Protein AF-A0A8S8YNH4-F1 (afdb_monomer_lite)

Radius of gyration: 19.39 Å; chains: 1; bounding box: 48×39×58 Å

Secondary structure (DSSP, 8-state):
---GGGTTT-----HHHHHHHHHHHHHHHHHHHHHHHHHHS-TT----HHHHHHHHHH-HHHHHHHHHHHHHHHHHHHHHHHHHHHH----HHHHHHHHTTHHHHHHHHT--HHHHHHHHHIIIIIHHHHHHHHHHHHHHTT-HHHHHHHHHHHHHHHHHHHHHHHHS-B--HHHHSTT---TTTTS-HHHHHHHHHH--S-B-SS-HHHHHHHHHHHHHHHH-TT-TTHHHHHHHHHHHHTGGG-

Sequence (246 aa):
MRRIDDVVKSQEPVMVAETGIYITWVTGAILISIAMMPLFKPQFARISLDGFIDMFRRYWAHMIVVFSVYLWKDLLDGLDRILMANTQLDMTFLVYAIEGDASLWVQEGLRNDFLDVIMTHFYVMGFMTATFSSFIYPIYFDDRHMADRVSLSMFWVYILAIPFYLFLNVKVTGNYIQGMETIAYDLTPEIHNWFNRIDPFTNGMPSLHIGLPFAIWLTMHRWDEDGRWNRFRFFLIIFIALPLWR

pLDDT: mean 85.7, std 14.8, range [31.47, 97.31]

Foldseek 3Di:
DDDPVVVVPPDDPPVPVQVVVVCCLLVVLLVVLVVCCVVFFFPPDDDDPVLVVQLCVPCVVLCCLQVCVVVVLVVLLVLQVVLCVPPVAEQQVVVCVPCPCVVVVLCVVPPDLVCLVVVLSCLRNVLSNLLSNLQCRCSSRVVVVLNVQLSVLLNVLSVVLSCCSRHVFHAACVVPPPPDDPSSLVVDPSSVVNCVPNPSRRSNPPDCSQSSLVSSLVSCVVPVPVCSRVSSSVVSVVSNVVVVSD

Structure (mmCIF, N/CA/C/O backbone):
data_AF-A0A8S8YNH4-F1
#
_entry.id   AF-A0A8S8YNH4-F1
#
loop_
_atom_site.group_PDB
_atom_site.id
_atom_site.type_symbol
_atom_site.label_atom_id
_atom_site.label_alt_id
_atom_site.label_comp_id
_atom_site.label_asym_id
_atom_site.label_entity_id
_atom_site.label_seq_id
_atom_site.pdbx_PDB_ins_code
_atom_site.Cartn_x
_atom_site.Cartn_y
_atom_site.Cartn_z
_atom_site.occupancy
_atom_site.B_iso_or_equiv
_atom_site.auth_seq_id
_atom_site.auth_comp_id
_atom_site.auth_asym_id
_atom_site.auth_atom_id
_atom_site.pdbx_PDB_model_num
ATOM 1 N N . MET A 1 1 ? -10.570 -7.562 31.712 1.00 38.03 1 MET A N 1
ATOM 2 C CA . MET A 1 1 ? -10.671 -6.292 30.966 1.00 38.03 1 MET A CA 1
ATOM 3 C C . MET A 1 1 ? -9.638 -5.335 31.555 1.00 38.03 1 MET A C 1
ATOM 5 O O . MET A 1 1 ? -9.892 -4.775 32.614 1.00 38.03 1 MET A O 1
ATOM 9 N N . ARG A 1 2 ? -8.420 -5.280 30.994 1.00 31.88 2 ARG A N 1
ATOM 10 C CA . ARG A 1 2 ? -7.386 -4.325 31.449 1.00 31.88 2 ARG A CA 1
ATOM 11 C C . ARG A 1 2 ? -7.669 -2.965 30.817 1.00 31.88 2 ARG A C 1
ATOM 13 O O . ARG A 1 2 ? -8.074 -2.919 29.658 1.00 31.88 2 ARG A O 1
ATOM 20 N N . ARG A 1 3 ? -7.533 -1.890 31.595 1.00 31.47 3 ARG A N 1
ATOM 21 C CA . ARG A 1 3 ? -7.749 -0.516 31.119 1.00 31.47 3 ARG A CA 1
ATOM 22 C C . ARG A 1 3 ? -6.599 -0.116 30.202 1.00 31.47 3 ARG A C 1
ATOM 24 O O . ARG A 1 3 ? -5.466 -0.533 30.415 1.00 31.47 3 ARG A O 1
ATOM 31 N N . ILE A 1 4 ? -6.898 0.751 29.240 1.00 41.44 4 ILE A N 1
ATOM 32 C CA . ILE A 1 4 ? -5.925 1.413 28.352 1.00 41.44 4 ILE A CA 1
ATOM 33 C C . ILE A 1 4 ? -4.786 2.075 29.163 1.00 41.44 4 ILE A C 1
ATOM 35 O O . ILE A 1 4 ? -3.640 2.099 28.724 1.00 41.44 4 ILE A O 1
ATOM 39 N N . ASP A 1 5 ? -5.069 2.492 30.400 1.00 36.31 5 ASP A N 1
ATOM 40 C CA . ASP A 1 5 ? -4.100 3.078 31.336 1.00 36.31 5 ASP A CA 1
ATOM 41 C C . ASP A 1 5 ? -2.984 2.109 31.786 1.00 36.31 5 ASP A C 1
ATOM 43 O O . ASP A 1 5 ? -1.897 2.553 32.165 1.00 36.31 5 ASP A O 1
ATOM 47 N N . ASP A 1 6 ? -3.213 0.791 31.726 1.00 37.06 6 ASP A N 1
ATOM 48 C CA . ASP A 1 6 ? -2.228 -0.225 32.128 1.00 37.06 6 ASP A CA 1
ATOM 49 C C . ASP A 1 6 ? -1.158 -0.459 31.043 1.00 37.06 6 ASP A C 1
ATOM 51 O O . ASP A 1 6 ? -0.064 -0.941 31.340 1.00 37.06 6 ASP A O 1
ATOM 55 N N . VAL A 1 7 ? -1.436 -0.073 29.791 1.00 45.19 7 VAL A N 1
ATOM 56 C CA . VAL A 1 7 ? -0.501 -0.188 28.655 1.00 45.19 7 VAL A CA 1
ATOM 57 C C . VAL A 1 7 ? 0.593 0.885 28.731 1.00 45.19 7 VAL A C 1
ATOM 59 O O . VAL A 1 7 ? 1.737 0.648 28.350 1.00 45.19 7 VAL A O 1
ATOM 62 N N . VAL A 1 8 ? 0.283 2.047 29.314 1.00 39.94 8 VAL A N 1
ATOM 63 C CA . VAL A 1 8 ? 1.185 3.212 29.366 1.00 39.94 8 VAL A CA 1
ATOM 64 C C . VAL A 1 8 ? 2.325 3.037 30.385 1.00 39.94 8 VAL A C 1
ATOM 66 O O . VAL A 1 8 ? 3.360 3.689 30.277 1.00 39.94 8 VAL A O 1
ATOM 69 N N . LYS A 1 9 ? 2.188 2.139 31.371 1.00 34.38 9 LYS A N 1
ATOM 70 C CA . LYS A 1 9 ? 3.117 2.037 32.516 1.00 34.38 9 LYS A CA 1
ATOM 71 C C . LYS A 1 9 ? 4.228 0.985 32.417 1.00 34.38 9 LYS A C 1
ATOM 73 O O . LYS A 1 9 ? 4.991 0.861 33.369 1.00 34.38 9 LYS A O 1
ATOM 78 N N . SER A 1 10 ? 4.362 0.258 31.306 1.00 35.78 10 SER A N 1
ATOM 79 C CA . SER A 1 10 ? 5.370 -0.817 31.170 1.00 35.78 10 SER A CA 1
ATOM 80 C C . SER A 1 10 ? 6.474 -0.560 30.135 1.00 35.78 10 SER A C 1
ATOM 82 O O . SER A 1 10 ? 7.186 -1.486 29.758 1.00 35.78 10 SER A O 1
ATOM 84 N N . GLN A 1 11 ? 6.675 0.689 29.701 1.00 41.41 11 GLN A N 1
ATOM 85 C CA . GLN A 1 11 ? 7.792 1.037 28.814 1.00 41.41 11 GLN A CA 1
ATOM 86 C C . GLN A 1 11 ? 9.133 1.066 29.574 1.00 41.41 11 GLN A C 1
ATOM 88 O O . GLN A 1 11 ? 9.657 2.125 29.914 1.00 41.41 11 GLN A O 1
ATOM 93 N N . GLU A 1 12 ? 9.697 -0.114 29.839 1.00 37.97 12 GLU A N 1
ATOM 94 C CA . GLU A 1 12 ? 11.146 -0.279 29.999 1.00 37.97 12 GLU A CA 1
ATOM 95 C C . GLU A 1 12 ? 11.854 -0.106 28.636 1.00 37.97 12 GLU A C 1
ATOM 97 O O . GLU A 1 12 ? 11.241 -0.318 27.585 1.00 37.97 12 GLU A O 1
ATOM 102 N N . PRO A 1 13 ? 13.134 0.312 28.602 1.00 42.59 13 PRO A N 1
ATOM 103 C CA . PRO A 1 13 ? 13.773 0.779 27.379 1.00 42.59 13 PRO A CA 1
ATOM 104 C C . PRO A 1 13 ? 14.231 -0.399 26.510 1.00 42.59 13 PRO A C 1
ATOM 106 O O . PRO A 1 13 ? 15.386 -0.813 26.561 1.00 42.59 13 PRO A O 1
ATOM 109 N N . VAL A 1 14 ? 13.351 -0.915 25.653 1.00 44.31 14 VAL A N 1
ATOM 110 C CA . VAL A 1 14 ? 13.677 -1.968 24.668 1.00 44.31 14 VAL A CA 1
ATOM 111 C C . VAL A 1 14 ? 13.984 -1.354 23.285 1.00 44.31 14 VAL A C 1
ATOM 113 O O . VAL A 1 14 ? 13.785 -1.949 22.237 1.00 44.31 14 VAL A O 1
ATOM 116 N N . MET A 1 15 ? 14.587 -0.164 23.247 1.00 42.91 15 MET A N 1
ATOM 117 C CA . MET A 1 15 ? 14.826 0.614 22.014 1.00 42.91 15 MET A CA 1
ATOM 118 C C . MET A 1 15 ? 15.670 -0.087 20.919 1.00 42.91 15 MET A C 1
ATOM 120 O O . MET A 1 15 ? 15.717 0.389 19.785 1.00 42.91 15 MET A O 1
ATOM 124 N N . VAL A 1 16 ? 16.360 -1.197 21.218 1.00 39.03 16 VAL A N 1
ATOM 125 C CA . VAL A 1 16 ? 17.312 -1.842 20.288 1.00 39.03 16 VAL A CA 1
ATOM 126 C C . VAL A 1 16 ? 16.705 -3.019 19.512 1.00 39.03 16 VAL A C 1
ATOM 128 O O . VAL A 1 16 ? 16.999 -3.170 18.329 1.00 39.03 16 VAL A O 1
ATOM 131 N N . ALA A 1 17 ? 15.829 -3.827 20.120 1.00 44.38 17 ALA A N 1
ATOM 132 C CA . ALA A 1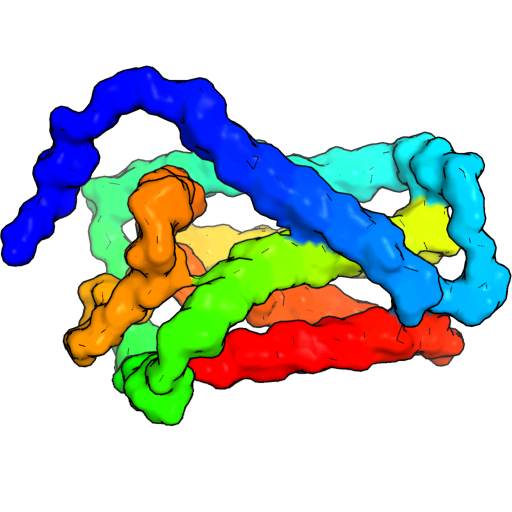 17 ? 15.162 -4.935 19.417 1.00 44.38 17 ALA A CA 1
ATOM 133 C C . ALA A 1 17 ? 13.974 -4.453 18.554 1.00 44.38 17 ALA A C 1
ATOM 135 O O . ALA A 1 17 ? 13.620 -5.067 17.550 1.00 44.38 17 ALA A O 1
ATOM 136 N N . GLU A 1 18 ? 13.387 -3.314 18.922 1.00 50.69 18 GLU A N 1
ATOM 137 C CA . GLU A 1 18 ? 12.083 -2.834 18.447 1.00 50.69 18 GLU A CA 1
ATOM 138 C C . GLU A 1 18 ? 12.142 -2.079 17.115 1.00 50.69 18 GLU A C 1
ATOM 140 O O . GLU A 1 18 ? 11.259 -2.228 16.272 1.00 50.69 18 GLU A O 1
ATOM 145 N N . THR A 1 19 ? 13.220 -1.329 16.873 1.00 59.47 19 THR A N 1
ATOM 146 C CA . THR A 1 19 ? 13.529 -0.745 15.555 1.00 59.47 19 THR A CA 1
ATOM 147 C C . THR A 1 19 ? 13.886 -1.836 14.537 1.00 59.47 19 THR A C 1
ATOM 149 O O . THR A 1 19 ? 13.737 -1.644 13.330 1.00 59.47 19 THR A O 1
ATOM 152 N N . GLY A 1 20 ? 14.321 -3.004 15.028 1.00 69.44 20 GLY A N 1
ATOM 153 C CA . GLY A 1 20 ? 14.717 -4.151 14.220 1.00 69.44 20 GLY A CA 1
ATOM 154 C C . GLY A 1 20 ? 13.583 -4.657 13.339 1.00 69.44 20 GLY A C 1
ATOM 155 O O . GLY A 1 20 ? 13.776 -4.774 12.138 1.00 69.44 20 GLY A O 1
ATOM 156 N N . ILE A 1 21 ? 12.386 -4.865 13.897 1.00 76.75 21 ILE A N 1
ATOM 157 C CA . ILE A 1 21 ? 11.242 -5.430 13.161 1.00 76.75 21 ILE A CA 1
ATOM 158 C C . ILE A 1 21 ? 10.827 -4.510 12.019 1.00 76.75 21 ILE A C 1
ATOM 160 O O . ILE A 1 21 ? 10.778 -4.948 10.876 1.00 76.75 21 ILE A O 1
ATOM 164 N N . TYR A 1 22 ? 10.599 -3.222 12.279 1.00 74.69 22 TYR A N 1
ATOM 165 C CA . TYR A 1 22 ? 10.220 -2.291 11.215 1.00 74.69 22 TYR A CA 1
ATOM 166 C C . TYR A 1 22 ? 11.239 -2.296 10.063 1.00 74.69 22 TYR A C 1
ATOM 168 O O . TYR A 1 22 ? 10.867 -2.441 8.896 1.00 74.69 22 TYR A O 1
ATOM 176 N N . ILE A 1 23 ? 12.534 -2.238 10.393 1.00 80.44 23 ILE A N 1
ATOM 177 C CA . ILE A 1 23 ? 13.614 -2.316 9.404 1.00 80.44 23 ILE A CA 1
ATOM 178 C C . ILE A 1 23 ? 13.595 -3.668 8.683 1.00 80.44 23 ILE A C 1
ATOM 180 O O . ILE A 1 23 ? 13.748 -3.695 7.464 1.00 80.44 23 ILE A O 1
ATOM 184 N N . THR A 1 24 ? 13.383 -4.782 9.385 1.00 85.88 24 THR A N 1
ATOM 185 C CA . THR A 1 24 ? 13.310 -6.126 8.796 1.00 85.88 24 THR A CA 1
ATOM 186 C C . THR A 1 24 ? 12.166 -6.245 7.798 1.00 85.88 24 THR A C 1
ATOM 188 O O . THR A 1 24 ? 12.386 -6.755 6.704 1.00 85.88 24 THR A O 1
ATOM 191 N N . TRP A 1 25 ? 10.969 -5.755 8.122 1.00 86.25 25 TRP A N 1
ATOM 192 C CA . TRP A 1 25 ? 9.810 -5.847 7.232 1.00 86.25 25 TRP A CA 1
ATOM 193 C C . TRP A 1 25 ? 9.963 -4.944 6.009 1.00 86.25 25 TRP A C 1
ATOM 195 O O . TRP A 1 25 ? 9.747 -5.404 4.889 1.00 86.25 25 TRP A O 1
ATOM 205 N N . VAL A 1 26 ? 10.416 -3.700 6.193 1.00 86.06 26 VAL A N 1
ATOM 206 C CA . VAL A 1 26 ? 10.668 -2.775 5.076 1.00 86.06 26 VAL A CA 1
ATOM 207 C C . VAL A 1 26 ? 11.788 -3.299 4.177 1.00 86.06 26 VAL A C 1
ATOM 209 O O . VAL A 1 26 ? 11.621 -3.380 2.961 1.00 86.06 26 VAL A O 1
ATOM 212 N N . THR A 1 27 ? 12.915 -3.713 4.761 1.00 89.31 27 THR A N 1
ATOM 213 C CA . THR A 1 27 ? 14.048 -4.273 4.007 1.00 89.31 27 THR A CA 1
ATOM 214 C C . THR A 1 27 ? 13.636 -5.559 3.299 1.00 89.31 27 THR A C 1
ATOM 216 O O . THR A 1 27 ? 13.919 -5.724 2.116 1.00 89.31 27 THR A O 1
ATOM 219 N N . GLY A 1 28 ? 12.917 -6.447 3.989 1.00 92.00 28 GLY A N 1
ATOM 220 C CA . GLY A 1 28 ? 12.375 -7.680 3.426 1.00 92.00 28 GLY A CA 1
ATOM 221 C C . GLY A 1 28 ? 11.459 -7.408 2.238 1.00 92.00 28 GLY A C 1
ATOM 222 O O . GLY A 1 28 ? 11.657 -7.990 1.177 1.00 92.00 28 GLY A O 1
ATOM 223 N N . ALA A 1 29 ? 10.529 -6.460 2.360 1.00 92.38 29 ALA A N 1
ATOM 224 C CA . ALA A 1 29 ? 9.632 -6.078 1.275 1.00 92.38 29 ALA A CA 1
ATOM 225 C C . ALA A 1 29 ? 10.379 -5.502 0.061 1.00 92.38 29 ALA A C 1
ATOM 227 O O . ALA A 1 29 ? 10.048 -5.835 -1.079 1.00 92.38 29 ALA A O 1
ATOM 228 N N . ILE A 1 30 ? 11.415 -4.683 0.273 1.00 91.81 30 ILE A N 1
ATOM 229 C CA . ILE A 1 30 ? 12.265 -4.168 -0.814 1.00 91.81 30 ILE A CA 1
ATOM 230 C C . ILE A 1 30 ? 13.029 -5.314 -1.489 1.00 91.81 30 ILE A C 1
ATOM 232 O O . ILE A 1 30 ? 13.038 -5.407 -2.718 1.00 91.81 30 ILE A O 1
ATOM 236 N N . LEU A 1 31 ? 13.635 -6.213 -0.709 1.00 94.56 31 LEU A N 1
ATOM 237 C CA . LEU A 1 31 ? 14.369 -7.366 -1.235 1.00 94.56 31 LEU A CA 1
ATOM 238 C C . LEU A 1 31 ? 13.456 -8.306 -2.025 1.00 94.56 31 LEU A C 1
ATOM 240 O O . LEU A 1 31 ? 13.831 -8.726 -3.118 1.00 94.56 31 LEU A O 1
ATOM 244 N N . ILE A 1 32 ? 12.250 -8.589 -1.527 1.00 95.81 32 ILE A N 1
ATOM 245 C CA . ILE A 1 32 ? 11.242 -9.384 -2.240 1.00 95.81 32 ILE A CA 1
ATOM 246 C C . ILE A 1 32 ? 10.823 -8.667 -3.527 1.00 95.81 32 ILE A C 1
ATOM 248 O O . ILE A 1 32 ? 10.794 -9.293 -4.584 1.00 95.81 32 ILE A O 1
ATOM 252 N N . SER A 1 33 ? 10.582 -7.354 -3.476 1.00 95.38 33 SER A N 1
ATOM 253 C CA . SER A 1 33 ? 10.229 -6.558 -4.662 1.00 95.38 33 SER A CA 1
ATOM 254 C C . SER A 1 33 ? 11.294 -6.677 -5.757 1.00 95.38 33 SER A C 1
ATOM 256 O O . SER A 1 33 ? 10.968 -6.913 -6.923 1.00 95.38 33 SER A O 1
ATOM 258 N N . ILE A 1 34 ? 12.577 -6.584 -5.388 1.00 94.81 34 ILE A N 1
ATOM 259 C CA . ILE A 1 34 ? 13.708 -6.765 -6.310 1.00 94.81 34 ILE A CA 1
ATOM 260 C C . ILE A 1 34 ? 13.793 -8.220 -6.796 1.00 94.81 34 ILE A C 1
ATOM 262 O O . ILE A 1 34 ? 13.951 -8.454 -7.994 1.00 94.81 34 ILE A O 1
ATOM 266 N N . ALA A 1 35 ? 13.641 -9.203 -5.907 1.00 95.75 35 ALA A N 1
ATOM 267 C CA . ALA A 1 35 ? 13.697 -10.625 -6.249 1.00 95.75 35 ALA A CA 1
ATOM 268 C C . ALA A 1 35 ? 12.575 -11.054 -7.212 1.00 95.75 35 ALA A C 1
ATOM 270 O O . ALA A 1 35 ? 12.790 -11.920 -8.058 1.00 95.75 35 ALA A O 1
ATOM 271 N N . MET A 1 36 ? 11.396 -10.430 -7.130 1.00 95.62 36 MET A N 1
ATOM 272 C CA . MET A 1 36 ? 10.260 -10.678 -8.026 1.00 95.62 36 MET A CA 1
ATOM 273 C C . MET A 1 36 ? 10.390 -9.976 -9.387 1.00 95.62 36 MET A C 1
ATOM 275 O O . MET A 1 36 ? 9.662 -10.305 -10.325 1.00 95.62 36 MET A O 1
ATOM 279 N N . MET A 1 37 ? 11.342 -9.055 -9.550 1.00 95.19 37 MET A N 1
ATOM 280 C CA . MET A 1 37 ? 11.525 -8.280 -10.781 1.00 95.19 37 MET A CA 1
ATOM 281 C C . MET A 1 37 ? 11.647 -9.139 -12.062 1.00 95.19 37 MET A C 1
ATOM 283 O O . MET A 1 37 ? 11.013 -8.787 -13.061 1.00 95.19 37 MET A O 1
ATOM 287 N N . PRO A 1 38 ? 12.360 -10.289 -12.092 1.00 94.31 38 PRO A N 1
ATOM 288 C CA . PRO A 1 38 ? 12.413 -11.153 -13.278 1.00 94.31 38 PRO A CA 1
ATOM 289 C C . PRO A 1 38 ? 11.042 -11.684 -13.729 1.00 94.31 38 PRO A C 1
ATOM 291 O O . PRO A 1 38 ? 10.836 -11.932 -14.922 1.00 94.31 38 PRO A O 1
ATOM 294 N N . LEU A 1 39 ? 10.095 -11.830 -12.796 1.00 94.88 39 LEU A N 1
ATOM 295 C CA . LEU A 1 39 ? 8.737 -12.308 -13.065 1.00 94.88 39 LEU A CA 1
ATOM 296 C C . LEU A 1 39 ? 7.866 -11.232 -13.717 1.00 94.88 39 LEU A C 1
ATOM 298 O O . LEU A 1 39 ? 6.966 -11.564 -14.487 1.00 94.88 39 LEU A O 1
ATOM 302 N N . PHE A 1 40 ? 8.143 -9.956 -13.444 1.00 95.75 40 PHE A N 1
ATOM 303 C CA . PHE A 1 40 ? 7.269 -8.839 -13.815 1.00 95.75 40 PHE A CA 1
ATOM 304 C C . PHE A 1 40 ? 7.870 -7.846 -14.802 1.00 95.75 40 PHE A C 1
ATOM 306 O O . PHE A 1 40 ? 7.137 -7.018 -15.337 1.00 95.75 40 PHE A O 1
ATOM 313 N N . LYS A 1 41 ? 9.169 -7.947 -15.099 1.00 92.50 41 LYS A N 1
ATOM 314 C CA . LYS A 1 41 ? 9.839 -7.079 -16.073 1.00 92.50 41 LYS A CA 1
ATOM 315 C C . LYS A 1 41 ? 9.134 -7.072 -17.441 1.00 92.50 41 LYS A C 1
ATOM 317 O O . LYS A 1 41 ? 8.611 -8.113 -17.860 1.00 92.50 41 LYS A O 1
ATOM 322 N N . PRO A 1 42 ? 9.218 -5.980 -18.215 1.00 91.31 42 PRO A N 1
ATOM 323 C CA . PRO A 1 42 ? 8.867 -6.010 -19.632 1.00 91.31 42 PRO A CA 1
ATOM 324 C C . PRO A 1 42 ? 9.632 -7.117 -20.382 1.00 91.31 42 PRO A C 1
ATOM 326 O O . PRO A 1 42 ? 10.782 -7.438 -20.056 1.00 91.31 42 PRO A O 1
ATOM 329 N N . GLN A 1 43 ? 9.007 -7.732 -21.392 1.00 86.69 43 GLN A N 1
ATOM 330 C CA . GLN A 1 43 ? 9.585 -8.894 -22.092 1.00 86.69 43 GLN A CA 1
ATOM 331 C C . GLN A 1 43 ? 10.953 -8.580 -22.721 1.00 86.69 43 GLN A C 1
ATOM 333 O O . GLN A 1 43 ? 11.874 -9.392 -22.635 1.00 86.69 43 GLN A O 1
ATOM 338 N N . PHE A 1 44 ? 11.102 -7.371 -23.260 1.00 85.12 44 PHE A N 1
ATOM 339 C CA . PHE A 1 44 ? 12.311 -6.882 -23.924 1.00 85.12 44 PHE A CA 1
ATOM 340 C C . PHE A 1 44 ? 13.392 -6.357 -22.963 1.00 85.12 44 PHE A C 1
ATOM 342 O O . PHE A 1 44 ? 14.542 -6.195 -23.367 1.00 85.12 44 PHE A O 1
ATOM 349 N N . ALA A 1 45 ? 13.057 -6.095 -21.696 1.00 89.44 45 ALA A N 1
ATOM 350 C CA . ALA A 1 45 ? 13.978 -5.466 -20.757 1.00 89.44 45 ALA A CA 1
ATOM 351 C C . ALA A 1 45 ? 14.963 -6.471 -20.140 1.00 89.44 45 ALA A C 1
ATOM 353 O O . ALA A 1 45 ? 14.617 -7.625 -19.864 1.00 89.44 45 ALA A O 1
ATOM 354 N N . ARG A 1 46 ? 16.195 -6.028 -19.880 1.00 89.88 46 ARG A N 1
ATOM 355 C CA . ARG A 1 46 ? 17.219 -6.793 -19.151 1.00 89.88 46 ARG A CA 1
ATOM 356 C C . ARG A 1 46 ? 17.456 -6.151 -17.790 1.00 89.88 46 ARG A C 1
ATOM 358 O O . ARG A 1 46 ? 17.324 -4.943 -17.652 1.00 89.88 46 ARG A O 1
ATOM 365 N N . ILE A 1 47 ? 17.796 -6.975 -16.805 1.00 93.44 47 ILE A N 1
ATOM 366 C CA . ILE A 1 47 ? 18.149 -6.521 -15.459 1.00 93.44 47 ILE A CA 1
ATOM 367 C C . ILE A 1 47 ? 19.675 -6.419 -15.409 1.00 93.44 47 ILE A C 1
ATOM 369 O O . ILE A 1 47 ? 20.367 -7.385 -15.735 1.00 93.44 47 ILE A O 1
ATOM 373 N N . SER A 1 48 ? 20.193 -5.251 -15.045 1.00 93.88 48 SER A N 1
ATOM 374 C CA . SER A 1 48 ? 21.621 -4.970 -14.889 1.00 93.88 48 SER A CA 1
ATOM 375 C C . SER A 1 48 ? 21.884 -4.098 -13.658 1.00 93.88 48 SER A C 1
ATOM 377 O O . SER A 1 48 ? 20.983 -3.432 -13.140 1.00 93.88 48 SER A O 1
ATOM 379 N N . LEU A 1 49 ? 23.137 -4.090 -13.193 1.00 91.31 49 LEU A N 1
ATOM 380 C CA . LEU A 1 49 ? 23.573 -3.198 -12.114 1.00 91.31 49 LEU A CA 1
ATOM 381 C C . LEU A 1 49 ? 23.507 -1.726 -12.535 1.00 91.31 49 LEU A C 1
ATOM 383 O O . LEU A 1 49 ? 23.046 -0.894 -11.757 1.00 91.31 49 LEU A O 1
ATOM 387 N N . ASP A 1 50 ? 23.865 -1.424 -13.784 1.00 92.31 50 ASP A N 1
ATOM 388 C CA . ASP A 1 50 ? 23.771 -0.068 -14.333 1.00 92.31 50 ASP A CA 1
ATOM 389 C C . ASP A 1 50 ? 22.334 0.469 -14.289 1.00 92.31 50 ASP A C 1
ATOM 3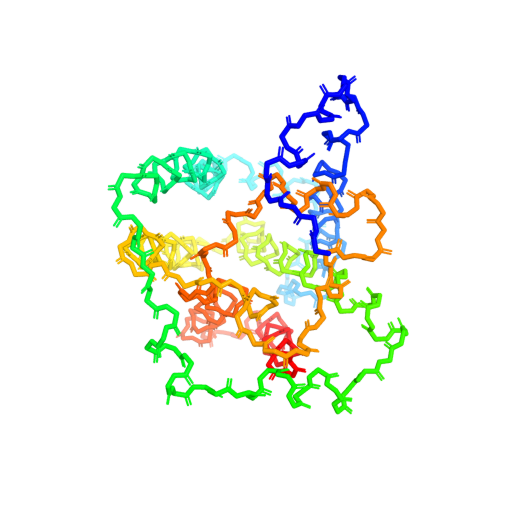91 O O . ASP A 1 50 ? 22.131 1.649 -14.016 1.00 92.31 50 ASP A O 1
ATOM 395 N N . GLY A 1 51 ? 21.328 -0.401 -14.461 1.00 92.12 51 GLY A N 1
ATOM 396 C CA . GLY A 1 51 ? 19.917 -0.029 -14.324 1.00 92.12 51 GLY A CA 1
ATOM 397 C C . GLY A 1 51 ? 19.568 0.513 -12.934 1.00 92.12 51 GLY A C 1
ATOM 398 O O . GLY A 1 51 ? 18.821 1.482 -12.821 1.00 92.12 51 GLY A O 1
ATOM 399 N N . PHE A 1 52 ? 20.164 -0.035 -11.867 1.00 93.38 52 PHE A N 1
ATOM 400 C CA . PHE A 1 52 ? 19.962 0.491 -10.512 1.00 93.38 52 PHE A CA 1
ATOM 401 C C . PHE A 1 52 ? 20.611 1.866 -10.340 1.00 93.38 52 PHE A C 1
ATOM 403 O O . PHE A 1 52 ? 20.003 2.759 -9.756 1.00 93.38 52 PHE A O 1
ATOM 410 N N . ILE A 1 53 ? 21.819 2.067 -10.873 1.00 93.88 53 ILE A N 1
ATOM 411 C CA . ILE A 1 53 ? 22.503 3.369 -10.817 1.00 93.88 53 ILE A CA 1
ATOM 412 C C . ILE A 1 53 ? 21.675 4.430 -11.555 1.00 93.88 53 ILE A C 1
ATOM 414 O O . ILE A 1 53 ? 21.448 5.526 -11.035 1.00 93.88 53 ILE A O 1
ATOM 418 N N . ASP A 1 54 ? 21.182 4.093 -12.746 1.00 93.19 54 ASP A N 1
ATOM 419 C CA . ASP A 1 54 ? 20.362 4.981 -13.564 1.00 93.19 54 ASP A CA 1
ATOM 420 C C . ASP A 1 54 ? 19.027 5.321 -12.890 1.00 93.19 54 ASP A C 1
ATOM 422 O O . ASP A 1 54 ? 18.632 6.490 -12.901 1.00 93.19 54 ASP A O 1
ATOM 426 N N . MET A 1 55 ? 18.386 4.350 -12.233 1.00 94.88 55 MET A N 1
ATOM 427 C CA . MET A 1 55 ? 17.192 4.566 -11.412 1.00 94.88 55 MET A CA 1
ATOM 428 C C . MET A 1 55 ? 17.440 5.647 -10.349 1.00 94.88 55 MET A C 1
ATOM 430 O O . MET A 1 55 ? 16.701 6.633 -10.290 1.00 94.88 55 MET A O 1
ATOM 434 N N . PHE A 1 56 ? 18.510 5.518 -9.554 1.00 93.44 56 PHE A N 1
ATOM 435 C CA . PHE A 1 56 ? 18.832 6.501 -8.514 1.00 93.44 56 PHE A CA 1
ATOM 436 C C . PHE A 1 56 ? 19.163 7.882 -9.088 1.00 93.44 56 PHE A C 1
ATOM 438 O O . PHE A 1 56 ? 18.707 8.898 -8.562 1.00 93.44 56 PHE A O 1
ATOM 445 N N . ARG A 1 57 ? 19.906 7.936 -10.199 1.00 94.06 57 ARG A N 1
ATOM 446 C CA . ARG A 1 57 ? 20.325 9.196 -10.831 1.00 94.06 57 ARG A CA 1
ATOM 447 C C . ARG A 1 57 ? 19.166 9.954 -11.485 1.00 94.06 57 ARG A C 1
ATOM 449 O O . ARG A 1 57 ? 19.118 11.178 -11.398 1.00 94.06 57 ARG A O 1
ATOM 456 N N . ARG A 1 58 ? 18.253 9.258 -12.170 1.00 94.50 58 ARG A N 1
ATOM 457 C CA . ARG A 1 58 ? 17.182 9.870 -12.987 1.00 94.50 58 ARG A CA 1
ATOM 458 C C . ARG A 1 58 ? 15.891 10.130 -12.206 1.00 94.50 58 ARG A C 1
ATOM 460 O O . ARG A 1 58 ? 15.152 11.059 -12.538 1.00 94.50 58 ARG A O 1
ATOM 467 N N . TYR A 1 59 ? 15.617 9.332 -11.173 1.00 95.12 59 TYR A N 1
ATOM 468 C CA . TYR A 1 59 ? 14.342 9.339 -10.443 1.00 95.12 59 TYR A CA 1
ATOM 469 C C . TYR A 1 59 ? 14.477 9.771 -8.975 1.00 95.12 59 TYR A C 1
ATOM 471 O O . TYR A 1 59 ? 13.583 9.512 -8.171 1.00 95.12 59 TYR A O 1
ATOM 479 N N . TRP A 1 60 ? 15.559 10.472 -8.608 1.00 93.19 60 TRP A N 1
ATOM 480 C CA . TRP A 1 60 ? 15.774 10.990 -7.246 1.00 93.19 60 TRP A CA 1
ATOM 481 C C . TRP A 1 60 ? 14.580 11.803 -6.717 1.00 93.19 60 TRP A C 1
ATOM 483 O O . TRP A 1 60 ? 14.192 11.638 -5.564 1.00 93.19 60 TRP A O 1
ATOM 493 N N . ALA A 1 61 ? 13.944 12.617 -7.566 1.00 90.06 61 ALA A N 1
ATOM 494 C CA . ALA A 1 61 ? 12.778 13.412 -7.183 1.00 90.06 61 ALA A CA 1
ATOM 495 C C . ALA A 1 61 ? 11.560 12.535 -6.843 1.00 90.06 61 ALA A C 1
ATOM 497 O O . ALA A 1 61 ? 10.912 12.757 -5.823 1.00 90.06 61 ALA A O 1
ATOM 498 N N . HIS 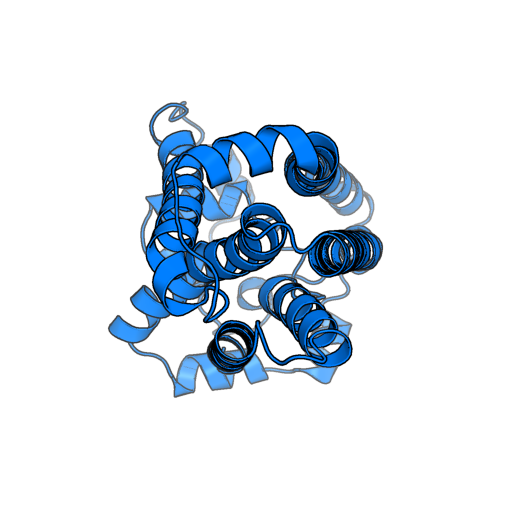A 1 62 ? 11.282 11.500 -7.645 1.00 91.06 62 HIS A N 1
ATOM 499 C CA . HIS A 1 62 ? 10.223 10.526 -7.367 1.00 91.06 62 HIS A CA 1
ATOM 500 C C . HIS A 1 62 ? 10.447 9.820 -6.036 1.00 91.06 62 HIS A C 1
ATOM 502 O O . HIS A 1 62 ? 9.515 9.690 -5.247 1.00 91.06 62 HIS A O 1
ATOM 508 N N . MET A 1 63 ? 11.689 9.401 -5.773 1.00 89.19 63 MET A N 1
ATOM 509 C CA . MET A 1 63 ? 12.048 8.781 -4.501 1.00 89.19 63 MET A CA 1
ATOM 510 C C . MET A 1 63 ? 11.813 9.742 -3.339 1.00 89.19 63 MET A C 1
ATOM 512 O O . MET A 1 63 ? 11.178 9.345 -2.372 1.00 89.19 63 MET A O 1
ATOM 516 N N . ILE A 1 64 ? 12.231 11.008 -3.436 1.00 88.75 64 ILE A N 1
ATOM 517 C CA . ILE A 1 64 ? 11.959 11.994 -2.378 1.00 88.75 64 ILE A CA 1
ATOM 518 C C . ILE A 1 64 ? 10.459 12.130 -2.122 1.00 88.75 64 ILE A C 1
ATOM 520 O O . ILE A 1 64 ? 10.044 12.092 -0.969 1.00 88.75 64 ILE A O 1
ATOM 524 N N . VAL A 1 65 ? 9.640 12.253 -3.168 1.00 85.12 65 VAL A N 1
ATOM 525 C CA . VAL A 1 65 ? 8.185 12.397 -3.012 1.00 85.12 65 VAL A CA 1
ATOM 526 C C . VAL A 1 65 ? 7.584 11.168 -2.332 1.00 85.12 65 VAL A C 1
ATOM 528 O O . VAL A 1 65 ? 6.895 11.310 -1.324 1.00 85.12 65 VAL A O 1
ATOM 531 N N . VAL A 1 66 ? 7.876 9.965 -2.830 1.00 81.50 66 VAL A N 1
ATOM 532 C CA . VAL A 1 66 ? 7.308 8.721 -2.287 1.00 81.50 66 VAL A CA 1
ATOM 533 C C . VAL A 1 66 ? 7.807 8.456 -0.869 1.00 81.50 66 VAL A C 1
ATOM 535 O O . VAL A 1 66 ? 7.008 8.162 0.015 1.00 81.50 66 VAL A O 1
ATOM 538 N N . PHE A 1 67 ? 9.105 8.623 -0.612 1.00 81.31 67 PHE A N 1
ATOM 539 C CA . PHE A 1 67 ? 9.661 8.405 0.722 1.00 81.31 67 PHE A CA 1
ATOM 540 C C . PHE A 1 67 ? 9.308 9.520 1.713 1.00 81.31 67 PHE A C 1
ATOM 542 O O . PHE A 1 67 ? 9.325 9.270 2.917 1.00 81.31 67 PHE A O 1
ATOM 549 N N . SER A 1 68 ? 8.911 10.715 1.254 1.00 83.00 68 SER A N 1
ATOM 550 C CA . SER A 1 68 ? 8.422 11.766 2.156 1.00 83.00 68 SER A CA 1
ATOM 551 C C . SER A 1 68 ? 7.179 11.334 2.932 1.00 83.00 68 SER A C 1
ATOM 553 O O . SER A 1 68 ? 6.994 11.789 4.054 1.00 83.00 68 SER A O 1
ATOM 555 N N . VAL A 1 69 ? 6.363 10.413 2.396 1.00 80.81 69 VAL A N 1
ATOM 556 C CA . VAL A 1 69 ? 5.171 9.877 3.079 1.00 80.81 69 VAL A CA 1
ATOM 557 C C . VAL A 1 69 ? 5.521 9.291 4.448 1.00 80.81 69 VAL A C 1
ATOM 559 O O . VAL A 1 69 ? 4.768 9.489 5.396 1.00 80.81 69 VAL A O 1
ATOM 562 N N . TYR A 1 70 ? 6.691 8.660 4.590 1.00 76.94 70 TYR A N 1
ATOM 563 C CA . TYR A 1 70 ? 7.155 8.150 5.883 1.00 76.94 70 TYR A CA 1
ATOM 564 C C . TYR A 1 70 ? 7.428 9.268 6.896 1.00 76.94 70 TYR A C 1
ATOM 566 O O . TYR A 1 70 ? 7.168 9.083 8.077 1.00 76.94 70 TYR A O 1
ATOM 574 N N . LEU A 1 71 ? 7.895 10.437 6.442 1.00 80.44 71 LEU A N 1
ATOM 575 C CA . LEU A 1 71 ? 8.069 11.614 7.302 1.00 80.44 71 LEU A CA 1
ATOM 576 C C . LEU A 1 71 ? 6.715 12.219 7.693 1.00 80.44 71 LEU A C 1
ATOM 578 O O . LEU A 1 71 ? 6.516 12.626 8.834 1.00 80.44 71 LEU A O 1
ATOM 582 N N . TRP A 1 72 ? 5.778 12.277 6.743 1.00 83.00 72 TRP A N 1
ATOM 583 C CA . TRP A 1 72 ? 4.441 12.822 6.981 1.00 83.00 72 TRP A CA 1
ATOM 584 C C . TRP A 1 72 ? 3.603 11.942 7.900 1.00 83.00 72 TRP A C 1
ATOM 586 O O . TRP A 1 72 ? 2.800 12.477 8.657 1.00 83.00 72 TRP A O 1
ATOM 596 N N . LYS A 1 73 ? 3.785 10.618 7.852 1.00 83.25 73 LYS A N 1
ATOM 597 C CA . LYS A 1 73 ? 3.064 9.665 8.700 1.00 83.25 73 LYS A CA 1
ATOM 598 C C . LYS A 1 73 ? 3.172 10.032 10.178 1.00 83.25 73 LYS A C 1
ATOM 600 O O . LYS A 1 73 ? 2.147 10.261 10.805 1.00 83.25 73 LYS A O 1
ATOM 605 N N . ASP A 1 74 ? 4.385 10.138 10.714 1.00 82.69 74 ASP A N 1
ATOM 606 C CA . ASP A 1 74 ? 4.576 10.364 12.153 1.00 82.69 74 ASP A CA 1
ATOM 607 C C . ASP A 1 74 ? 3.986 11.707 12.605 1.00 82.69 74 ASP A C 1
ATOM 609 O O . ASP A 1 74 ? 3.405 11.814 13.688 1.00 82.69 74 ASP A O 1
ATOM 613 N N . LEU A 1 75 ? 4.090 12.730 11.747 1.00 87.31 75 LEU A N 1
ATOM 614 C CA . LEU A 1 75 ? 3.467 14.029 11.981 1.00 87.31 75 LEU A CA 1
ATOM 615 C C . LEU A 1 75 ? 1.938 13.914 12.019 1.00 87.31 75 LEU A C 1
ATOM 617 O O . LEU A 1 75 ? 1.311 14.448 12.931 1.00 87.31 75 LEU A O 1
ATOM 621 N N . LEU A 1 76 ? 1.343 13.227 11.042 1.00 88.56 76 LEU A N 1
ATOM 622 C CA . LEU A 1 76 ? -0.105 13.049 10.936 1.00 88.56 76 LEU A CA 1
ATOM 623 C C . LEU A 1 76 ? -0.660 12.212 12.089 1.00 88.56 76 LEU A C 1
ATOM 625 O O . LEU A 1 76 ? -1.648 12.621 12.684 1.00 88.56 76 LEU A O 1
ATOM 629 N N . ASP A 1 77 ? 0.007 11.125 12.473 1.00 84.94 77 ASP A N 1
ATOM 630 C CA . ASP A 1 77 ? -0.376 10.313 13.636 1.00 84.94 77 ASP A CA 1
ATOM 631 C C . ASP A 1 77 ? -0.251 11.119 14.943 1.00 84.94 77 ASP A C 1
ATOM 633 O O . ASP A 1 77 ? -1.011 10.941 15.895 1.00 84.94 77 ASP A O 1
ATOM 637 N N . GLY A 1 78 ? 0.729 12.025 15.026 1.00 86.06 78 GLY A N 1
ATOM 638 C CA . GLY A 1 78 ? 0.844 12.986 16.124 1.00 86.06 78 GLY A CA 1
ATOM 639 C C . GLY A 1 78 ? -0.338 13.958 16.178 1.00 86.06 78 GLY A C 1
ATOM 640 O O . GLY A 1 78 ? -0.915 14.164 17.246 1.00 86.06 78 GLY A O 1
ATOM 641 N N . LEU A 1 79 ? -0.712 14.531 15.032 1.00 88.56 79 LEU A N 1
ATOM 642 C CA . LEU A 1 79 ? -1.858 15.436 14.914 1.00 88.56 79 LEU A CA 1
ATOM 643 C C . LEU A 1 79 ? -3.177 14.732 15.233 1.00 88.56 79 LEU A C 1
ATOM 645 O O . LEU A 1 79 ? -3.975 15.284 15.988 1.00 88.56 79 LEU A O 1
ATOM 649 N N . ASP A 1 80 ? -3.380 13.522 14.714 1.00 86.31 80 ASP A N 1
ATOM 650 C CA . ASP A 1 80 ? -4.555 12.701 14.997 1.00 86.31 80 ASP A CA 1
ATOM 651 C C . ASP A 1 80 ? -4.706 12.458 16.503 1.00 86.31 80 ASP A C 1
ATOM 653 O O . ASP A 1 80 ? -5.731 12.804 17.086 1.00 86.31 80 ASP A O 1
ATOM 657 N N . ARG A 1 81 ? -3.643 12.012 17.186 1.00 85.50 81 ARG A N 1
ATOM 658 C CA . ARG A 1 81 ? -3.664 11.817 18.647 1.00 85.50 81 ARG A CA 1
ATOM 659 C C . ARG A 1 81 ? -4.052 13.080 19.416 1.00 85.50 81 ARG A C 1
ATOM 661 O O . ARG A 1 81 ? -4.815 12.999 20.379 1.00 85.50 81 ARG A O 1
ATOM 668 N N . ILE A 1 82 ? -3.551 14.247 19.004 1.00 88.25 82 ILE A N 1
ATOM 669 C CA . ILE A 1 82 ? -3.910 15.534 19.622 1.00 88.25 82 ILE A CA 1
ATOM 670 C C . ILE A 1 82 ? -5.385 15.860 19.368 1.00 88.25 82 ILE A C 1
ATOM 672 O O . ILE A 1 82 ? -6.089 16.285 20.287 1.00 88.25 82 ILE A O 1
ATOM 676 N N . LEU A 1 83 ? -5.869 15.678 18.141 1.00 86.56 83 LEU A N 1
ATOM 677 C CA . LEU A 1 83 ? -7.268 15.922 17.795 1.00 86.56 83 LEU A CA 1
ATOM 678 C C . LEU A 1 83 ? -8.192 14.981 18.564 1.00 86.56 83 LEU A C 1
ATOM 680 O O . LEU A 1 83 ? -9.131 15.455 19.203 1.00 86.56 83 LEU A O 1
ATOM 684 N N . MET A 1 84 ? -7.894 13.685 18.582 1.00 83.81 84 MET A N 1
ATOM 685 C CA . MET A 1 84 ? -8.648 12.665 19.307 1.00 83.81 84 MET A CA 1
ATOM 686 C C . MET A 1 84 ? -8.713 12.961 20.802 1.00 83.81 84 MET A C 1
ATOM 688 O O . MET A 1 84 ? -9.803 12.948 21.374 1.00 83.81 84 MET A O 1
ATOM 692 N N . ALA A 1 85 ? -7.589 13.331 21.425 1.00 84.75 85 ALA A N 1
ATOM 693 C CA . ALA A 1 85 ? -7.555 13.705 22.838 1.00 84.75 85 ALA A CA 1
ATOM 694 C C . ALA A 1 85 ? -8.499 14.876 23.168 1.00 84.75 85 ALA A C 1
ATOM 696 O O . ALA A 1 85 ? -9.110 14.883 24.236 1.00 84.75 85 ALA A O 1
ATOM 697 N N . ASN A 1 86 ? -8.657 15.833 22.249 1.00 87.31 86 ASN A N 1
ATOM 698 C CA . ASN A 1 86 ? -9.450 17.046 22.467 1.00 87.31 86 ASN A CA 1
ATOM 699 C C . ASN A 1 86 ? -10.914 16.942 22.015 1.00 87.31 86 ASN A C 1
ATOM 701 O O . ASN A 1 86 ? -11.777 17.597 22.594 1.00 87.31 86 ASN A O 1
ATOM 705 N N . THR A 1 87 ? -11.196 16.175 20.963 1.00 82.88 87 THR A N 1
ATOM 706 C CA . THR A 1 87 ? -12.501 16.180 20.278 1.00 82.88 87 THR A CA 1
ATOM 707 C C . THR A 1 87 ? -13.278 14.882 20.437 1.00 82.88 87 THR A C 1
ATOM 709 O O . THR A 1 87 ? -14.501 14.910 20.331 1.00 82.88 87 THR A O 1
ATOM 712 N N . GLN A 1 88 ? -12.590 13.764 20.710 1.00 82.62 88 GLN A N 1
ATOM 713 C CA . GLN A 1 88 ? -13.180 12.423 20.791 1.00 82.62 88 GLN A CA 1
ATOM 714 C C . GLN A 1 88 ? -14.026 12.070 19.550 1.00 82.62 88 GLN A C 1
ATOM 716 O O . GLN A 1 88 ? -15.073 11.433 19.669 1.00 82.62 88 GLN A O 1
ATOM 721 N N . LEU A 1 89 ? -13.599 12.518 18.361 1.00 84.06 89 LEU A N 1
ATOM 722 C CA . LEU A 1 89 ? -14.277 12.216 17.100 1.00 84.06 89 LEU A CA 1
ATOM 723 C C . LEU A 1 89 ? -14.299 10.703 16.858 1.00 84.06 89 LEU A C 1
ATOM 725 O O . LEU A 1 89 ? -13.258 10.062 16.779 1.00 84.06 89 LEU A O 1
ATOM 729 N N . ASP A 1 90 ? -15.495 10.137 16.717 1.00 88.75 90 ASP A N 1
ATOM 730 C CA . ASP A 1 90 ? -15.688 8.716 16.447 1.00 88.75 90 ASP A CA 1
ATOM 731 C C . ASP A 1 90 ? -16.862 8.537 15.480 1.00 88.75 90 ASP A C 1
ATOM 733 O O . ASP A 1 90 ? -18.025 8.758 15.827 1.00 88.75 90 ASP A O 1
ATOM 737 N N . MET A 1 91 ? -16.542 8.159 14.246 1.00 92.19 91 MET A N 1
ATOM 738 C CA . MET A 1 91 ? -17.499 7.909 13.167 1.00 92.19 91 MET A CA 1
ATOM 739 C C . MET A 1 91 ? -17.709 6.414 12.917 1.00 92.19 91 MET A C 1
ATOM 741 O O . MET A 1 91 ? -18.367 6.037 11.947 1.00 92.19 91 MET A O 1
ATOM 745 N N . THR A 1 92 ? -17.209 5.550 13.804 1.00 92.06 92 THR A N 1
ATOM 746 C CA . THR A 1 92 ? -17.312 4.088 13.682 1.00 92.06 92 THR A CA 1
ATOM 747 C C . THR A 1 92 ? -18.758 3.625 13.508 1.00 92.06 92 THR A C 1
ATOM 749 O O . THR A 1 92 ? -19.028 2.716 12.728 1.00 92.06 92 THR A O 1
ATOM 752 N N . PHE A 1 93 ? -19.713 4.291 14.165 1.00 92.44 93 PHE A N 1
ATOM 753 C CA . PHE A 1 93 ? -21.133 3.953 14.048 1.00 92.44 93 PHE A CA 1
ATOM 754 C C . PHE A 1 93 ? -21.676 4.098 12.615 1.00 92.44 93 PHE A C 1
ATOM 756 O O . PHE A 1 93 ? -22.572 3.347 12.240 1.00 92.44 93 PHE A O 1
ATOM 763 N N . LEU A 1 94 ? -21.150 5.035 11.812 1.00 92.69 94 LEU A N 1
ATOM 764 C CA . LEU A 1 94 ? -21.571 5.217 10.418 1.00 92.69 94 LEU A CA 1
ATOM 765 C C . LEU A 1 94 ? -21.138 4.031 9.562 1.00 92.69 94 LEU A C 1
ATOM 767 O O . LEU A 1 94 ? -21.914 3.558 8.738 1.00 92.69 94 LEU A O 1
ATOM 771 N N . VAL A 1 95 ? -19.917 3.544 9.782 1.00 91.38 95 VAL A N 1
ATOM 772 C CA . VAL A 1 95 ? -19.380 2.375 9.078 1.00 91.38 95 VAL A CA 1
ATOM 773 C C . VAL A 1 95 ? -20.103 1.114 9.525 1.00 91.38 95 VAL A C 1
ATOM 775 O O . VAL A 1 95 ? -20.612 0.376 8.688 1.00 91.38 95 VAL A O 1
ATOM 778 N N . TYR A 1 96 ? -20.260 0.917 10.836 1.00 92.81 96 TYR A N 1
ATOM 779 C CA . TYR A 1 96 ? -20.964 -0.245 11.375 1.00 92.81 96 TYR A CA 1
ATOM 780 C C . TYR A 1 96 ? -22.428 -0.317 10.926 1.0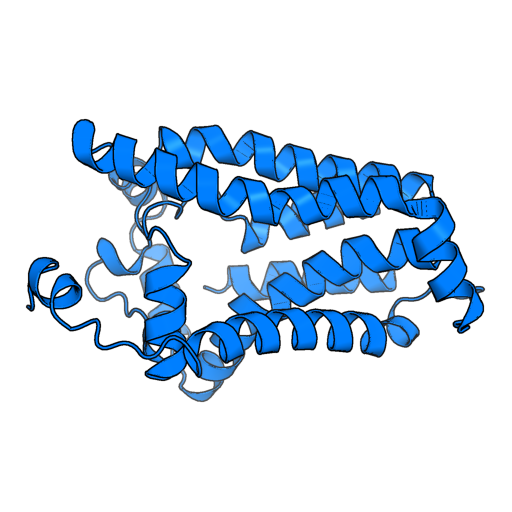0 92.81 96 TYR A C 1
ATOM 782 O O . TYR A 1 96 ? -22.937 -1.399 10.662 1.00 92.81 96 TYR A O 1
ATOM 790 N N . ALA A 1 97 ? -23.109 0.821 10.767 1.00 94.38 97 ALA A N 1
ATOM 791 C CA . ALA A 1 97 ? -24.476 0.841 10.246 1.00 94.38 97 ALA A CA 1
ATOM 792 C C . ALA A 1 97 ? -24.590 0.312 8.802 1.00 94.38 97 ALA A C 1
ATOM 794 O O . ALA A 1 97 ? -25.678 -0.093 8.394 1.00 94.38 97 ALA A O 1
ATOM 795 N N . ILE A 1 98 ? -23.495 0.332 8.034 1.00 93.12 98 ILE A N 1
ATOM 796 C CA . ILE A 1 98 ? -23.436 -0.142 6.645 1.00 93.12 98 ILE A CA 1
ATOM 797 C C . ILE A 1 98 ? -22.867 -1.565 6.577 1.00 93.12 98 ILE A C 1
ATOM 799 O O . ILE A 1 98 ? -23.447 -2.419 5.912 1.00 93.12 98 ILE A O 1
ATOM 803 N N . GLU A 1 99 ? -21.736 -1.813 7.239 1.00 91.00 99 GLU A N 1
ATOM 804 C CA . GLU A 1 99 ? -20.980 -3.071 7.150 1.00 91.00 99 GLU A CA 1
ATOM 805 C C . GLU A 1 99 ? -21.455 -4.129 8.158 1.00 91.00 99 GLU A C 1
ATOM 807 O O . GLU A 1 99 ? -21.346 -5.329 7.896 1.00 91.00 99 GLU A O 1
ATOM 812 N N . GLY A 1 100 ? -22.020 -3.705 9.292 1.00 92.44 100 GLY A N 1
ATOM 813 C CA . GLY A 1 100 ? -22.447 -4.583 10.378 1.00 92.44 100 GLY A CA 1
ATOM 814 C C . GLY A 1 100 ? -21.327 -5.513 10.846 1.00 92.44 100 GLY A C 1
ATOM 815 O O . GLY A 1 100 ? -20.169 -5.116 10.966 1.00 92.44 100 GLY A O 1
ATOM 816 N N . ASP A 1 101 ? -21.678 -6.778 11.072 1.00 94.12 101 ASP A N 1
ATOM 817 C CA . ASP A 1 101 ? -20.743 -7.818 11.512 1.00 94.12 101 ASP A CA 1
ATOM 818 C C . ASP A 1 101 ? -20.089 -8.566 10.329 1.00 94.12 101 ASP A C 1
ATOM 820 O O . ASP A 1 101 ? -19.600 -9.684 10.495 1.00 94.12 101 ASP A O 1
ATOM 824 N N . ALA A 1 102 ? -20.082 -7.996 9.114 1.00 91.69 102 ALA A N 1
ATOM 825 C CA . ALA A 1 102 ? -19.577 -8.684 7.922 1.00 91.69 102 ALA A CA 1
ATOM 826 C C . ALA A 1 102 ? -18.126 -9.166 8.089 1.00 91.69 102 ALA A C 1
ATOM 828 O O . ALA A 1 102 ? -17.834 -10.324 7.789 1.00 91.69 102 ALA A O 1
ATOM 829 N N . SER A 1 103 ? -17.233 -8.331 8.634 1.00 89.38 103 SER A N 1
ATOM 830 C CA . SER A 1 103 ? -15.841 -8.728 8.898 1.00 89.38 103 SER A CA 1
ATOM 831 C C . SER A 1 103 ? -15.733 -9.858 9.925 1.00 89.38 103 SER A C 1
ATOM 833 O O . SER A 1 103 ? -14.880 -10.730 9.783 1.00 89.38 103 SER A O 1
ATOM 835 N N . LEU A 1 104 ? -16.616 -9.893 10.932 1.00 92.06 104 LEU A N 1
ATOM 836 C CA . LEU A 1 104 ? -16.655 -10.989 11.903 1.00 92.06 104 LEU A CA 1
ATOM 837 C C . LEU A 1 104 ? -17.096 -12.295 11.241 1.00 92.06 104 LEU A C 1
ATOM 839 O O . LEU A 1 104 ? -16.444 -13.318 11.422 1.00 92.06 104 LEU A O 1
ATOM 843 N N . TRP A 1 105 ? -18.149 -12.254 10.422 1.00 92.69 105 TRP A N 1
ATOM 844 C CA . TRP A 1 105 ? -18.619 -13.429 9.686 1.00 92.69 105 TRP A CA 1
ATOM 845 C C . TRP A 1 105 ? -17.527 -14.013 8.781 1.00 92.69 105 TRP A C 1
ATOM 847 O O . TRP A 1 105 ? -17.333 -15.229 8.733 1.00 92.69 105 TRP A O 1
ATOM 857 N N . VAL A 1 106 ? -16.774 -13.147 8.097 1.00 89.75 106 VAL A N 1
ATOM 858 C CA . VAL A 1 106 ? -15.633 -13.561 7.273 1.00 89.75 106 VAL A CA 1
ATOM 859 C C . VAL A 1 106 ? -14.517 -14.159 8.135 1.00 89.75 106 VAL A C 1
ATOM 861 O O . VAL A 1 106 ? -14.001 -15.230 7.805 1.00 89.75 106 VAL A O 1
ATOM 864 N N . GLN A 1 107 ? -14.166 -13.507 9.249 1.00 89.75 107 GLN A N 1
ATOM 865 C CA . GLN A 1 107 ? -13.150 -13.998 10.181 1.00 89.75 107 GLN A CA 1
ATOM 866 C C . GLN A 1 107 ? -13.499 -15.397 10.700 1.00 89.75 107 GLN A C 1
ATOM 868 O O . GLN A 1 107 ? -12.661 -16.293 10.637 1.00 89.75 107 GLN A O 1
ATOM 873 N N . GLU A 1 108 ? -14.719 -15.595 11.200 1.00 91.94 108 GLU A N 1
ATOM 874 C CA . GLU A 1 108 ? -15.178 -16.877 11.745 1.00 91.94 108 GLU A CA 1
ATOM 875 C C . GLU A 1 108 ? -15.259 -17.957 10.660 1.00 91.94 108 GLU A C 1
ATOM 877 O O . GLU A 1 108 ? -14.816 -19.085 10.876 1.00 91.94 108 GLU A O 1
ATOM 882 N N . GLY A 1 109 ? -15.764 -17.611 9.471 1.00 91.19 109 GLY A N 1
ATOM 883 C CA . GLY A 1 109 ? -15.913 -18.546 8.353 1.00 91.19 109 GLY A CA 1
ATOM 884 C C . GLY A 1 109 ? -14.590 -19.052 7.771 1.00 91.19 109 GLY A C 1
ATOM 885 O O . GLY A 1 109 ? -14.549 -20.147 7.209 1.00 91.19 109 GLY A O 1
ATOM 886 N N . LEU A 1 110 ? -13.508 -18.281 7.911 1.00 88.50 110 LEU A N 1
ATOM 887 C CA . LEU A 1 110 ? -12.180 -18.607 7.376 1.00 88.50 110 LEU A CA 1
ATOM 888 C C . LEU A 1 110 ? -11.124 -18.842 8.464 1.00 88.50 110 LEU A C 1
ATOM 890 O O . LEU A 1 110 ? -9.938 -18.955 8.145 1.00 88.50 110 LEU A O 1
ATOM 894 N N . ARG A 1 111 ? -11.518 -18.919 9.739 1.00 88.62 111 ARG A N 1
ATOM 895 C CA . ARG A 1 111 ? -10.582 -19.069 10.859 1.00 88.62 111 ARG A CA 1
ATOM 896 C C . ARG A 1 111 ? -9.750 -20.343 10.709 1.00 88.62 111 ARG A C 1
ATOM 898 O O . ARG A 1 111 ? -10.283 -21.450 10.636 1.00 88.62 111 ARG A O 1
ATOM 905 N N . ASN A 1 112 ? -8.430 -20.183 10.659 1.00 90.75 112 ASN A N 1
ATOM 906 C CA . ASN A 1 112 ? -7.486 -21.284 10.528 1.00 90.75 112 ASN A CA 1
ATOM 907 C C . ASN A 1 112 ? -6.073 -20.813 10.893 1.00 90.75 112 ASN A C 1
ATOM 909 O O . ASN A 1 112 ? -5.550 -19.927 10.220 1.00 90.75 112 ASN A O 1
ATOM 913 N N . ASP A 1 113 ? -5.428 -21.472 11.859 1.00 90.50 113 ASP A N 1
ATOM 914 C CA . ASP A 1 113 ? -4.117 -21.065 12.393 1.00 90.50 113 ASP A CA 1
ATOM 915 C C . ASP A 1 113 ? -3.051 -20.838 11.308 1.00 90.50 113 ASP A C 1
ATOM 917 O O . ASP A 1 113 ? -2.258 -19.897 11.369 1.00 90.50 113 ASP A O 1
ATOM 921 N N . PHE A 1 114 ? -3.030 -21.687 10.277 1.00 89.94 114 PHE A N 1
ATOM 922 C CA . PHE A 1 114 ? -2.090 -21.544 9.168 1.00 89.94 114 PHE A CA 1
ATOM 923 C C . PHE A 1 114 ? -2.427 -20.332 8.293 1.00 89.94 114 PHE A C 1
ATOM 925 O O . PHE A 1 114 ? -1.534 -19.564 7.922 1.00 89.94 114 PHE A O 1
ATOM 932 N N . LEU A 1 115 ? -3.712 -20.126 7.994 1.00 89.19 115 LEU A N 1
ATOM 933 C CA . LEU A 1 115 ? -4.171 -18.947 7.266 1.00 89.19 115 LEU A CA 1
ATOM 934 C C . LEU A 1 115 ? -3.899 -17.662 8.053 1.00 89.19 115 LEU A C 1
ATOM 936 O O . LEU A 1 115 ? -3.539 -16.658 7.452 1.00 89.19 115 LEU A O 1
ATOM 940 N N . ASP A 1 116 ? -4.011 -17.688 9.377 1.00 89.06 116 ASP A N 1
ATOM 941 C CA . ASP A 1 116 ? -3.772 -16.535 10.246 1.00 89.06 116 ASP A CA 1
ATOM 942 C C . ASP A 1 116 ? -2.330 -16.047 10.186 1.00 89.06 116 ASP A C 1
ATOM 944 O O . ASP A 1 116 ? -2.079 -14.851 10.006 1.00 89.06 116 ASP A O 1
ATOM 948 N N . VAL A 1 117 ? -1.376 -16.978 10.250 1.00 90.00 117 VAL A N 1
ATOM 949 C CA . VAL A 1 117 ? 0.048 -16.670 10.084 1.00 90.00 117 VAL A CA 1
ATOM 950 C C . VAL A 1 117 ? 0.298 -16.080 8.698 1.00 90.00 117 VAL A C 1
ATOM 952 O O . VAL A 1 117 ? 0.900 -15.009 8.586 1.00 90.00 117 VAL A O 1
ATOM 955 N N . ILE A 1 118 ? -0.169 -16.748 7.637 1.00 90.31 118 ILE A N 1
ATOM 956 C CA . ILE A 1 118 ? 0.076 -16.302 6.257 1.00 90.31 118 ILE A CA 1
ATOM 957 C C . ILE A 1 118 ? -0.558 -14.939 6.006 1.00 90.31 118 ILE A C 1
ATOM 959 O O . ILE A 1 118 ? 0.104 -14.062 5.454 1.00 90.31 118 ILE A O 1
ATOM 963 N N . MET A 1 119 ? -1.810 -14.740 6.413 1.00 88.69 119 MET A N 1
ATOM 964 C CA . MET A 1 119 ? -2.540 -13.502 6.156 1.00 88.69 119 MET A CA 1
ATOM 965 C C . MET A 1 119 ? -1.980 -12.329 6.950 1.00 88.69 119 MET A C 1
ATOM 967 O O . MET A 1 119 ? -1.942 -11.228 6.418 1.00 88.69 119 MET A O 1
ATOM 971 N N . THR A 1 120 ? -1.458 -12.545 8.158 1.00 88.56 120 THR A N 1
ATOM 972 C CA . THR A 1 120 ? -0.767 -11.485 8.913 1.00 88.56 120 THR A CA 1
ATOM 973 C C . THR A 1 120 ? 0.493 -11.013 8.182 1.00 88.56 120 THR A C 1
ATOM 975 O O . THR A 1 120 ? 0.708 -9.813 8.001 1.00 88.56 120 THR A O 1
ATOM 978 N N . HIS A 1 121 ? 1.308 -11.950 7.684 1.00 88.38 121 HIS A N 1
ATOM 979 C CA . HIS A 1 121 ? 2.502 -11.608 6.906 1.00 88.38 121 HIS A CA 1
ATOM 980 C C . HIS A 1 121 ? 2.147 -10.993 5.553 1.00 88.38 121 HIS A C 1
ATOM 982 O O . HIS A 1 121 ? 2.787 -10.035 5.121 1.00 88.38 121 HIS A O 1
ATOM 988 N N . PHE A 1 122 ? 1.111 -11.503 4.893 1.00 89.31 122 PHE A N 1
ATOM 989 C CA . PHE A 1 122 ? 0.595 -10.942 3.653 1.00 89.31 122 PHE A CA 1
ATOM 990 C C . PHE A 1 122 ? 0.078 -9.510 3.853 1.00 89.31 122 PHE A C 1
ATOM 992 O O . PHE A 1 122 ? 0.414 -8.630 3.062 1.00 89.31 122 PHE A O 1
ATOM 999 N N . TYR A 1 123 ? -0.670 -9.259 4.929 1.00 87.00 123 TYR A N 1
ATOM 1000 C CA . TYR A 1 123 ? -1.230 -7.950 5.253 1.00 87.00 123 TYR A CA 1
ATOM 1001 C C . TYR A 1 123 ? -0.135 -6.894 5.400 1.00 87.00 123 TYR A C 1
ATOM 1003 O O . TYR A 1 123 ? -0.208 -5.854 4.756 1.00 87.00 123 TYR A O 1
ATOM 1011 N N . VAL A 1 124 ? 0.925 -7.179 6.161 1.00 85.12 124 VAL A N 1
ATOM 1012 C CA . VAL A 1 124 ? 1.992 -6.194 6.397 1.00 85.12 124 VAL A CA 1
ATOM 1013 C C . VAL A 1 124 ? 3.067 -6.238 5.299 1.00 85.12 124 VAL A C 1
ATOM 1015 O O . VAL A 1 124 ? 3.314 -5.242 4.617 1.00 85.12 124 VAL A O 1
ATOM 1018 N N . MET A 1 125 ? 3.714 -7.387 5.075 1.00 89.12 125 MET A N 1
ATOM 1019 C CA . MET A 1 125 ? 4.842 -7.514 4.137 1.00 89.12 125 MET A CA 1
ATOM 1020 C C . MET A 1 125 ? 4.373 -7.527 2.689 1.00 89.12 125 MET A C 1
ATOM 1022 O O . MET A 1 125 ? 5.025 -6.940 1.824 1.00 89.12 125 MET A O 1
ATOM 1026 N N . GLY A 1 126 ? 3.256 -8.199 2.410 1.00 92.12 126 GLY A N 1
ATOM 1027 C CA . GLY A 1 126 ? 2.688 -8.264 1.067 1.00 92.12 126 GLY A CA 1
ATOM 1028 C C . GLY A 1 126 ? 2.264 -6.881 0.582 1.00 92.12 126 GLY A C 1
ATOM 1029 O O . GLY A 1 126 ? 2.624 -6.501 -0.531 1.00 92.12 126 GLY A O 1
ATOM 1030 N N . PHE A 1 127 ? 1.602 -6.090 1.430 1.00 91.25 127 PHE A N 1
ATOM 1031 C CA . PHE A 1 127 ? 1.246 -4.705 1.107 1.00 91.25 127 PHE A CA 1
ATOM 1032 C C . PHE A 1 127 ? 2.467 -3.835 0.813 1.00 91.25 127 PHE A C 1
ATOM 1034 O O . PHE A 1 127 ? 2.508 -3.160 -0.221 1.00 91.25 127 PHE A O 1
ATOM 1041 N N . MET A 1 128 ? 3.490 -3.883 1.673 1.00 91.56 128 MET A N 1
ATOM 1042 C CA . MET A 1 128 ? 4.738 -3.157 1.427 1.00 91.56 128 MET A CA 1
ATOM 1043 C C . MET A 1 128 ? 5.388 -3.614 0.119 1.00 91.56 128 MET A C 1
ATOM 1045 O O . MET A 1 128 ? 5.800 -2.780 -0.680 1.00 91.56 128 MET A O 1
ATOM 1049 N N . THR A 1 129 ? 5.424 -4.921 -0.146 1.00 94.50 129 THR A N 1
ATOM 1050 C CA . THR A 1 129 ? 6.002 -5.490 -1.373 1.00 94.50 129 THR A CA 1
ATOM 1051 C C . THR A 1 129 ? 5.252 -5.015 -2.612 1.00 94.50 129 THR A C 1
ATOM 1053 O O . THR A 1 129 ? 5.880 -4.556 -3.564 1.00 94.50 129 THR A O 1
ATOM 1056 N N . ALA A 1 130 ? 3.919 -5.079 -2.615 1.00 94.81 130 ALA A N 1
ATOM 1057 C CA . ALA A 1 130 ? 3.101 -4.613 -3.730 1.00 94.81 130 ALA A CA 1
ATOM 1058 C C . ALA A 1 130 ? 3.321 -3.116 -3.983 1.00 94.81 130 ALA A C 1
ATOM 1060 O O . ALA A 1 130 ? 3.523 -2.701 -5.125 1.00 94.81 130 ALA A O 1
ATOM 1061 N N . THR A 1 131 ? 3.366 -2.316 -2.918 1.00 92.81 131 THR A N 1
ATOM 1062 C CA . THR A 1 131 ? 3.562 -0.864 -2.986 1.00 92.81 131 THR A CA 1
ATOM 1063 C C . THR A 1 131 ? 4.964 -0.497 -3.483 1.00 92.81 131 THR A C 1
ATOM 1065 O O . THR A 1 131 ? 5.099 0.275 -4.433 1.00 92.81 131 THR A O 1
ATOM 1068 N N . PHE A 1 132 ? 6.017 -1.098 -2.918 1.00 93.12 132 PHE A N 1
ATOM 1069 C CA . PHE A 1 132 ? 7.396 -0.884 -3.361 1.00 93.12 132 PHE A CA 1
ATOM 1070 C C . PHE A 1 132 ? 7.614 -1.364 -4.790 1.00 93.12 132 PHE A C 1
ATOM 1072 O O . PHE A 1 132 ? 8.177 -0.622 -5.587 1.00 93.12 132 PHE A O 1
ATOM 1079 N N . SER A 1 133 ? 7.133 -2.555 -5.152 1.00 96.25 133 SER A N 1
ATOM 1080 C CA . SER A 1 133 ? 7.237 -3.085 -6.520 1.00 96.25 133 SER A CA 1
ATOM 1081 C C . SER A 1 133 ? 6.576 -2.157 -7.537 1.00 96.25 133 SER A C 1
ATOM 1083 O O . SER A 1 133 ? 7.155 -1.867 -8.584 1.00 96.25 133 SER A O 1
ATOM 1085 N N . SER A 1 134 ? 5.398 -1.628 -7.199 1.00 95.31 134 SER A N 1
ATOM 1086 C CA . SER A 1 134 ? 4.652 -0.702 -8.055 1.00 95.31 134 SER A CA 1
ATOM 1087 C C . SER A 1 134 ? 5.415 0.580 -8.348 1.00 95.31 134 SER A C 1
ATOM 1089 O O . SER A 1 134 ? 5.306 1.122 -9.445 1.00 95.31 134 SER A O 1
ATOM 1091 N N . PHE A 1 135 ? 6.203 1.045 -7.381 1.00 93.62 135 PHE A N 1
ATOM 1092 C CA . PHE A 1 135 ? 7.056 2.208 -7.547 1.00 93.62 135 PHE A CA 1
ATOM 1093 C C . PHE A 1 135 ? 8.381 1.870 -8.243 1.00 93.62 135 PHE A C 1
ATOM 1095 O O . PHE A 1 135 ? 8.754 2.545 -9.199 1.00 93.62 135 PHE A O 1
ATOM 1102 N N . ILE A 1 136 ? 9.071 0.814 -7.796 1.00 94.94 136 ILE A N 1
ATOM 1103 C CA . ILE A 1 136 ? 10.408 0.414 -8.255 1.00 94.94 136 ILE A CA 1
ATOM 1104 C C . ILE A 1 136 ? 10.393 -0.000 -9.724 1.00 94.94 136 ILE A C 1
ATOM 1106 O O . ILE A 1 136 ? 11.318 0.343 -10.455 1.00 94.94 136 ILE A O 1
ATOM 1110 N N . TYR A 1 137 ? 9.385 -0.740 -10.190 1.00 96.00 137 TYR A N 1
ATOM 1111 C CA . TYR A 1 137 ? 9.447 -1.298 -11.542 1.00 96.00 137 TYR A CA 1
ATOM 1112 C C . TYR A 1 137 ? 9.415 -0.228 -12.641 1.00 96.00 137 TYR A C 1
ATOM 1114 O O . TYR A 1 137 ? 10.318 -0.256 -13.482 1.00 96.00 137 TYR A O 1
ATOM 1122 N N . PRO A 1 138 ? 8.478 0.742 -12.649 1.00 95.50 138 PRO A N 1
ATOM 1123 C CA . PRO A 1 138 ? 8.493 1.804 -13.651 1.00 95.50 138 PRO A CA 1
ATOM 1124 C C . PRO A 1 138 ? 9.790 2.618 -13.653 1.00 95.50 138 PRO A C 1
ATOM 1126 O O . PRO A 1 138 ? 10.332 2.883 -14.721 1.00 95.50 138 PRO A O 1
ATOM 1129 N N . ILE A 1 139 ? 10.333 2.965 -12.479 1.00 95.38 139 ILE A N 1
ATOM 1130 C CA . ILE A 1 139 ? 11.567 3.766 -12.395 1.00 95.38 139 ILE A CA 1
ATOM 1131 C C . ILE A 1 139 ? 12.815 2.967 -12.787 1.00 95.38 139 ILE A C 1
ATOM 1133 O O . ILE A 1 139 ? 13.730 3.520 -13.392 1.00 95.38 139 ILE A O 1
ATOM 1137 N N . TYR A 1 140 ? 12.859 1.669 -12.472 1.00 96.12 140 TYR A N 1
ATOM 1138 C CA . TYR A 1 140 ? 13.987 0.803 -12.807 1.00 96.12 140 TYR A CA 1
ATOM 1139 C C . TYR A 1 140 ? 14.061 0.539 -14.312 1.00 96.12 140 TYR A C 1
ATOM 1141 O O . TYR A 1 140 ? 15.138 0.562 -14.901 1.00 96.12 140 TYR A O 1
ATOM 1149 N N . PHE A 1 141 ? 12.910 0.312 -14.950 1.00 95.44 141 PHE A N 1
ATOM 1150 C CA . PHE A 1 141 ? 12.819 0.050 -16.389 1.00 95.44 141 PHE A CA 1
ATOM 1151 C C . PHE A 1 141 ? 12.686 1.323 -17.245 1.00 95.44 141 PHE A C 1
ATOM 1153 O O . PHE A 1 141 ? 12.369 1.222 -18.428 1.00 95.44 141 PHE A O 1
ATOM 1160 N N . ASP A 1 142 ? 12.953 2.495 -16.659 1.00 93.88 142 ASP A N 1
ATOM 1161 C CA . ASP A 1 142 ? 12.908 3.821 -17.295 1.00 93.88 142 ASP A CA 1
ATOM 1162 C C . ASP A 1 142 ? 11.570 4.142 -17.997 1.00 93.88 142 ASP A C 1
ATOM 1164 O O . ASP A 1 142 ? 11.516 4.838 -19.012 1.00 93.88 142 ASP A O 1
ATOM 1168 N N . ASP A 1 143 ? 10.457 3.651 -17.448 1.00 94.69 143 ASP A N 1
ATOM 1169 C CA . ASP A 1 143 ? 9.109 4.007 -17.889 1.00 94.69 143 ASP A CA 1
ATOM 1170 C C . ASP A 1 143 ? 8.654 5.292 -17.192 1.00 94.69 143 ASP A C 1
ATOM 1172 O O . ASP A 1 143 ? 7.895 5.278 -16.218 1.00 94.69 143 ASP A O 1
ATOM 1176 N N . ARG A 1 144 ? 9.152 6.426 -17.694 1.00 94.00 144 ARG A N 1
ATOM 1177 C CA . ARG A 1 144 ? 8.949 7.735 -17.063 1.00 94.00 144 ARG A CA 1
ATOM 1178 C C . ARG A 1 144 ? 7.477 8.094 -16.888 1.00 94.00 144 ARG A C 1
ATOM 1180 O O . ARG A 1 144 ? 7.084 8.561 -15.823 1.00 94.00 144 ARG A O 1
ATOM 1187 N N . HIS A 1 145 ? 6.662 7.859 -17.912 1.00 94.62 145 HIS A N 1
ATOM 1188 C CA . HIS A 1 145 ? 5.242 8.197 -17.862 1.00 94.62 145 HIS A CA 1
ATOM 1189 C C . HIS A 1 145 ? 4.487 7.327 -16.862 1.00 94.62 145 HIS A C 1
ATOM 1191 O O . HIS A 1 145 ? 3.640 7.846 -16.132 1.00 94.62 145 HIS A O 1
ATOM 1197 N N . MET A 1 146 ? 4.781 6.025 -16.802 1.00 96.25 146 MET A N 1
ATOM 1198 C CA . MET A 1 146 ? 4.164 5.165 -15.796 1.00 96.25 146 MET A CA 1
ATOM 1199 C C . MET A 1 146 ? 4.651 5.520 -14.388 1.00 96.25 146 MET A C 1
ATOM 1201 O O . MET A 1 146 ? 3.834 5.577 -13.474 1.00 96.25 146 MET A O 1
ATOM 1205 N N . ALA A 1 147 ? 5.937 5.837 -14.216 1.00 95.62 147 ALA A N 1
ATOM 1206 C CA . ALA A 1 147 ? 6.488 6.292 -12.941 1.00 95.62 147 ALA A CA 1
ATOM 1207 C C . ALA A 1 147 ? 5.792 7.564 -12.436 1.00 95.62 147 ALA A C 1
ATOM 1209 O O . ALA A 1 147 ? 5.327 7.590 -11.300 1.00 95.62 147 ALA A O 1
ATOM 1210 N N . ASP A 1 148 ? 5.652 8.589 -13.286 1.00 95.19 148 ASP A N 1
ATOM 1211 C CA . ASP A 1 148 ? 4.941 9.828 -12.946 1.00 95.19 148 ASP A CA 1
ATOM 1212 C C . ASP A 1 148 ? 3.496 9.538 -12.518 1.00 95.19 148 ASP A C 1
ATOM 1214 O O . ASP A 1 148 ? 3.042 9.998 -11.470 1.00 95.19 148 ASP A O 1
ATOM 1218 N N . ARG A 1 149 ? 2.774 8.734 -13.307 1.00 95.88 149 ARG A N 1
ATOM 1219 C CA . ARG A 1 149 ? 1.366 8.407 -13.055 1.00 95.88 149 ARG A CA 1
ATOM 1220 C C . ARG A 1 149 ? 1.187 7.614 -11.765 1.00 95.88 149 ARG A C 1
ATOM 1222 O O . ARG A 1 149 ? 0.341 7.984 -10.959 1.00 95.88 149 ARG A O 1
ATOM 1229 N N . VAL A 1 150 ? 1.982 6.567 -11.548 1.00 95.56 150 VAL A N 1
ATOM 1230 C CA . VAL A 1 150 ? 1.908 5.736 -10.337 1.00 95.56 150 VAL A CA 1
ATOM 1231 C C . VAL A 1 150 ? 2.274 6.552 -9.101 1.00 95.56 150 VAL A C 1
ATOM 1233 O O . VAL A 1 150 ? 1.510 6.546 -8.140 1.00 95.56 150 VAL A O 1
ATOM 1236 N N . SER A 1 151 ? 3.371 7.316 -9.128 1.00 93.50 151 SER A N 1
ATOM 1237 C CA . SER A 1 151 ? 3.759 8.168 -7.996 1.00 93.50 151 SER A CA 1
ATOM 1238 C C . SER A 1 151 ? 2.694 9.210 -7.663 1.00 93.50 151 SER A C 1
ATOM 1240 O O . SER A 1 151 ? 2.374 9.394 -6.490 1.00 93.50 151 SER A O 1
ATOM 1242 N N . LEU A 1 152 ? 2.099 9.856 -8.672 1.00 93.31 152 LEU A N 1
ATOM 1243 C CA . LEU A 1 152 ? 1.001 10.799 -8.458 1.00 93.31 152 LEU A CA 1
ATOM 1244 C C . LEU A 1 152 ? -0.250 10.107 -7.915 1.00 93.31 152 LEU A C 1
ATOM 1246 O O . LEU A 1 152 ? -0.885 10.648 -7.017 1.00 93.31 152 LEU A O 1
ATOM 1250 N N . SER A 1 153 ? -0.606 8.919 -8.408 1.00 94.62 153 SER A N 1
ATOM 1251 C CA . SER A 1 153 ? -1.734 8.154 -7.863 1.00 94.62 153 SER A CA 1
ATOM 1252 C C . SER A 1 153 ? -1.523 7.807 -6.395 1.00 94.62 153 SER A C 1
ATOM 1254 O O . SER A 1 153 ? -2.423 8.025 -5.592 1.00 94.62 153 SER A O 1
ATOM 1256 N N . MET A 1 154 ? -0.331 7.330 -6.032 1.00 92.81 154 MET A N 1
ATOM 1257 C CA . MET A 1 154 ? 0.009 7.026 -4.641 1.00 92.81 154 MET A CA 1
ATOM 1258 C C . MET A 1 154 ? -0.067 8.274 -3.759 1.00 92.81 154 MET A C 1
ATOM 1260 O O . MET A 1 154 ? -0.671 8.237 -2.688 1.00 92.81 154 MET A O 1
ATOM 1264 N N . PHE A 1 155 ? 0.489 9.390 -4.237 1.00 91.06 155 PHE A N 1
ATOM 1265 C CA . PHE A 1 155 ? 0.419 10.679 -3.555 1.00 91.06 155 PHE A CA 1
ATOM 1266 C C . PHE A 1 155 ? -1.031 11.122 -3.327 1.00 91.06 155 PHE A C 1
ATOM 1268 O O . PHE A 1 155 ? -1.408 11.428 -2.200 1.00 91.06 155 PHE A O 1
ATOM 1275 N N . TRP A 1 156 ? -1.869 11.107 -4.366 1.00 92.06 156 TRP A N 1
ATOM 1276 C CA . TRP A 1 156 ? -3.261 11.544 -4.257 1.00 92.06 156 TRP A CA 1
ATOM 1277 C C . TRP A 1 156 ? -4.104 10.643 -3.367 1.00 92.06 156 TRP A C 1
ATOM 1279 O O . TRP A 1 156 ? -4.884 11.164 -2.580 1.00 92.06 156 TRP A O 1
ATOM 1289 N N . VAL A 1 157 ? -3.935 9.320 -3.441 1.00 93.81 157 VAL A N 1
ATOM 1290 C CA . VAL A 1 157 ? -4.614 8.393 -2.522 1.00 93.81 157 VAL A CA 1
ATOM 1291 C C . VAL A 1 157 ? -4.287 8.744 -1.074 1.00 93.81 157 VAL A C 1
ATOM 1293 O O . VAL A 1 157 ? -5.191 8.810 -0.247 1.00 93.81 157 VAL A O 1
ATOM 1296 N N . TYR A 1 158 ? -3.018 9.033 -0.780 1.00 89.31 158 TYR A N 1
ATOM 1297 C CA . TYR A 1 158 ? -2.604 9.414 0.565 1.00 89.31 158 TYR A CA 1
ATOM 1298 C C . TYR A 1 158 ? -3.212 10.756 0.993 1.00 89.31 158 TYR A C 1
ATOM 1300 O O . TYR A 1 158 ? -3.831 10.841 2.048 1.00 89.31 158 TYR A O 1
ATOM 1308 N N . ILE A 1 159 ? -3.114 11.790 0.150 1.00 91.06 159 ILE A N 1
ATOM 1309 C CA . ILE A 1 159 ? -3.690 13.115 0.432 1.00 91.06 159 ILE A CA 1
ATOM 1310 C C . ILE A 1 159 ? -5.204 13.043 0.647 1.00 91.06 159 ILE A C 1
ATOM 1312 O O . ILE A 1 159 ? -5.726 13.705 1.541 1.00 91.06 159 ILE A O 1
ATOM 1316 N N . LEU A 1 160 ? -5.911 12.237 -0.145 1.00 93.75 160 LEU A N 1
ATOM 1317 C CA . LEU A 1 160 ? -7.356 12.065 -0.022 1.00 93.75 160 LEU A CA 1
ATOM 1318 C C . LEU A 1 160 ? -7.754 11.266 1.222 1.00 93.75 160 LEU A C 1
ATOM 1320 O O . LEU A 1 160 ? -8.863 11.462 1.709 1.00 93.75 160 LEU A O 1
ATOM 1324 N N . ALA A 1 161 ? -6.882 10.402 1.748 1.00 92.94 161 ALA A N 1
ATOM 1325 C CA . ALA A 1 161 ? -7.136 9.658 2.980 1.00 92.94 161 ALA A CA 1
ATOM 1326 C C . ALA A 1 161 ? -6.988 10.530 4.240 1.00 92.94 161 ALA A C 1
ATOM 1328 O O . ALA A 1 161 ? -7.722 10.329 5.204 1.00 92.94 161 ALA A O 1
ATOM 1329 N N . ILE A 1 162 ? -6.104 11.539 4.223 1.00 91.75 162 ILE A N 1
ATOM 1330 C CA . ILE A 1 162 ? -5.812 12.394 5.391 1.00 91.75 162 ILE A CA 1
ATOM 1331 C C . ILE A 1 162 ? -7.075 12.999 6.034 1.00 91.75 162 ILE A C 1
ATOM 1333 O O . ILE A 1 162 ? -7.216 12.881 7.249 1.00 91.75 162 ILE A O 1
ATOM 1337 N N . PRO A 1 163 ? -8.018 13.623 5.296 1.00 91.94 163 PRO A N 1
ATOM 1338 C CA . PRO A 1 163 ? -9.223 14.173 5.913 1.00 91.94 163 PRO A CA 1
ATOM 1339 C C . PRO A 1 163 ? -10.083 13.122 6.621 1.00 91.94 163 PRO A C 1
ATOM 1341 O O . PRO A 1 163 ? -10.695 13.433 7.639 1.00 91.94 163 PRO A O 1
ATOM 1344 N N . PHE A 1 164 ? -10.125 11.889 6.110 1.00 91.62 164 PHE A N 1
ATOM 1345 C CA . PHE A 1 164 ? -10.861 10.810 6.765 1.00 91.62 164 PHE A CA 1
ATOM 1346 C C . PHE A 1 164 ? -10.181 10.419 8.073 1.00 91.62 164 PHE A C 1
ATOM 1348 O O . PHE A 1 164 ? -10.837 10.371 9.103 1.00 91.62 164 PHE A O 1
ATOM 1355 N N . TYR A 1 165 ? -8.860 10.262 8.057 1.00 90.12 165 TYR A N 1
ATOM 1356 C CA . TYR A 1 165 ? -8.089 9.914 9.250 1.00 90.12 165 TYR A CA 1
ATOM 1357 C C . TYR A 1 165 ? -8.104 10.999 10.324 1.00 90.12 165 TYR A C 1
ATOM 1359 O O . TYR A 1 165 ? -8.108 10.679 11.496 1.00 90.12 165 TYR A O 1
ATOM 1367 N N . LEU A 1 166 ? -8.160 12.280 9.956 1.00 89.56 166 LEU A N 1
ATOM 1368 C CA . LEU A 1 166 ? -8.164 13.361 10.949 1.00 89.56 166 LEU A CA 1
ATOM 1369 C C . LEU A 1 166 ? -9.566 13.733 11.453 1.00 89.56 166 LEU A C 1
ATOM 1371 O O . LEU A 1 166 ? -9.702 14.202 12.582 1.00 89.56 166 LEU A O 1
ATOM 1375 N N . PHE A 1 167 ? -10.603 13.593 10.619 1.00 89.62 167 PHE A N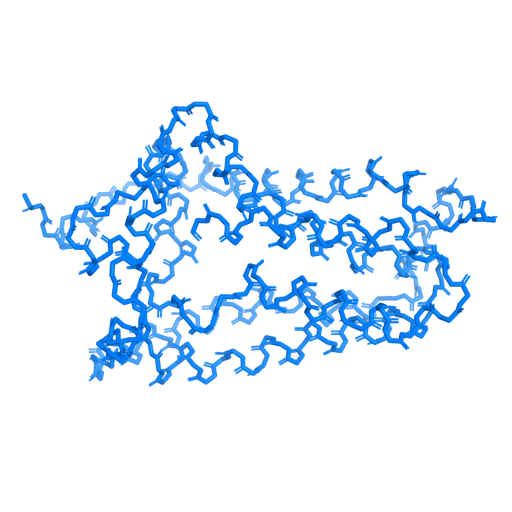 1
ATOM 1376 C CA . PHE A 1 167 ? -11.934 14.149 10.911 1.00 89.62 167 PHE A CA 1
ATOM 1377 C C . PHE A 1 167 ? -13.076 13.130 10.872 1.00 89.62 167 PHE A C 1
ATOM 1379 O O . PHE A 1 167 ? -14.143 13.397 11.424 1.00 89.62 167 PHE A O 1
ATOM 1386 N N . LEU A 1 168 ? -12.873 11.972 10.244 1.00 90.31 168 LEU A N 1
ATOM 1387 C CA . LEU A 1 168 ? -13.835 10.870 10.168 1.00 90.31 168 LEU A CA 1
ATOM 1388 C C . LEU A 1 168 ? -13.199 9.590 10.721 1.00 90.31 168 LEU A C 1
ATOM 1390 O O . LEU A 1 168 ? -13.211 8.554 10.062 1.00 90.31 168 LEU A O 1
ATOM 1394 N N . ASN A 1 169 ? -12.626 9.686 11.922 1.00 90.00 169 ASN A N 1
ATOM 1395 C CA . ASN A 1 169 ? -11.951 8.573 12.580 1.00 90.00 169 ASN A CA 1
ATOM 1396 C C . ASN A 1 169 ? -12.883 7.362 12.718 1.00 90.00 169 ASN A C 1
ATOM 1398 O O . ASN A 1 169 ? -14.010 7.473 13.207 1.00 90.00 169 ASN A O 1
ATOM 1402 N N . VAL A 1 170 ? -12.390 6.199 12.302 1.00 90.44 170 VAL A N 1
ATOM 1403 C CA . VAL A 1 170 ? -13.097 4.918 12.356 1.00 90.44 170 VAL A CA 1
ATOM 1404 C C . VAL A 1 170 ? -12.177 3.929 13.033 1.00 90.44 170 VAL A C 1
ATOM 1406 O O . VAL A 1 170 ? -11.085 3.637 12.549 1.00 90.44 170 VAL A O 1
ATOM 1409 N N . LYS A 1 171 ? -12.610 3.395 14.169 1.00 89.62 171 LYS A N 1
ATOM 1410 C CA . LYS A 1 171 ? -11.805 2.432 14.911 1.00 89.62 171 LYS A CA 1
ATOM 1411 C C . LYS A 1 171 ? -11.621 1.152 14.104 1.00 89.62 171 LYS A C 1
ATOM 1413 O O . LYS A 1 171 ? -12.454 0.802 13.273 1.00 89.62 171 LYS A O 1
ATOM 1418 N N . VAL A 1 172 ? -10.536 0.433 14.360 1.00 88.06 172 VAL A N 1
ATOM 1419 C CA . VAL A 1 172 ? -10.339 -0.904 13.780 1.00 88.06 172 VAL A CA 1
ATOM 1420 C C . VAL A 1 172 ? -11.417 -1.878 14.277 1.00 88.06 172 VAL A C 1
ATOM 1422 O O . VAL A 1 172 ? -11.894 -1.761 15.406 1.00 88.06 172 VAL A O 1
ATOM 1425 N N . THR A 1 173 ? -11.801 -2.851 13.447 1.00 87.75 173 THR A N 1
ATOM 1426 C CA . THR A 1 173 ? -12.930 -3.779 13.686 1.00 87.75 173 THR A CA 1
ATOM 1427 C C . THR A 1 173 ? -12.855 -4.516 15.022 1.00 87.75 173 THR A C 1
ATOM 1429 O O . THR A 1 173 ? -13.862 -4.623 15.720 1.00 87.75 173 THR A O 1
ATOM 1432 N N . GLY A 1 174 ? -11.654 -4.929 15.441 1.00 86.06 174 GLY A N 1
ATOM 1433 C CA . GLY A 1 174 ? -11.417 -5.569 16.742 1.00 86.06 174 GLY A CA 1
ATOM 1434 C C . GLY A 1 174 ? -11.744 -4.700 17.966 1.00 86.06 174 GLY A C 1
ATOM 1435 O O . GLY A 1 174 ? -11.802 -5.212 19.079 1.00 86.06 174 GLY A O 1
ATOM 1436 N N . ASN A 1 175 ? -11.959 -3.391 17.794 1.00 87.62 175 ASN A N 1
ATOM 1437 C CA . ASN A 1 175 ? -12.297 -2.484 18.891 1.00 87.62 175 ASN A CA 1
ATOM 1438 C C . ASN A 1 175 ? -13.806 -2.416 19.178 1.00 87.62 175 ASN A C 1
ATOM 1440 O O . ASN A 1 175 ? -14.193 -2.201 20.325 1.00 87.62 175 ASN A O 1
ATOM 1444 N N . TYR A 1 176 ? -14.649 -2.561 18.151 1.00 88.50 176 TYR A N 1
ATOM 1445 C CA . TYR A 1 176 ? -16.080 -2.249 18.250 1.00 88.50 176 TYR A CA 1
ATOM 1446 C C . TYR A 1 176 ? -17.016 -3.392 17.842 1.00 88.50 176 TYR A C 1
ATOM 1448 O O . TYR A 1 176 ? -18.172 -3.379 18.261 1.00 88.50 176 TYR A O 1
ATOM 1456 N N . ILE A 1 177 ? -16.547 -4.384 17.076 1.00 91.81 177 ILE A N 1
ATOM 1457 C CA . ILE A 1 177 ? -17.344 -5.570 16.741 1.00 91.81 177 ILE A CA 1
ATOM 1458 C C . ILE A 1 177 ? -17.169 -6.610 17.850 1.00 91.81 177 ILE A C 1
ATOM 1460 O O . ILE A 1 177 ? -16.068 -7.103 18.105 1.00 91.81 177 ILE A O 1
ATOM 1464 N N . GLN A 1 178 ? -18.261 -6.952 18.532 1.00 92.25 178 GLN A N 1
ATOM 1465 C CA . GLN A 1 178 ? -18.232 -7.931 19.615 1.00 92.25 178 GLN A CA 1
ATOM 1466 C C . GLN A 1 178 ? -17.882 -9.327 19.076 1.00 92.25 178 GLN A C 1
ATOM 1468 O O . GLN A 1 178 ? -18.548 -9.826 18.181 1.00 92.25 178 GLN A O 1
ATOM 1473 N N . GLY A 1 179 ? -16.870 -9.978 19.659 1.00 90.00 179 GLY A N 1
ATOM 1474 C CA . GLY A 1 179 ? -16.411 -11.311 19.237 1.00 90.00 179 GLY A CA 1
ATOM 1475 C C . GLY A 1 179 ? -15.317 -11.297 18.163 1.00 90.00 179 GLY A C 1
ATOM 1476 O O . GLY A 1 179 ? -14.719 -12.336 17.902 1.00 90.00 179 GLY A O 1
ATOM 1477 N N . MET A 1 180 ? -14.997 -10.132 17.589 1.00 91.12 180 MET A N 1
ATOM 1478 C CA . MET A 1 180 ? -13.875 -9.988 16.659 1.00 91.12 180 MET A CA 1
ATOM 1479 C C . MET A 1 180 ? -12.542 -10.177 17.392 1.00 91.12 180 MET A C 1
ATOM 1481 O O . MET A 1 180 ? -12.338 -9.625 18.474 1.00 91.12 180 MET A O 1
ATOM 1485 N N . GLU A 1 181 ? -11.623 -10.941 16.800 1.00 89.31 181 GLU A N 1
ATOM 1486 C CA . GLU A 1 181 ? -10.317 -11.220 17.394 1.00 89.31 181 GLU A CA 1
ATOM 1487 C C . GLU A 1 181 ? -9.248 -10.373 16.700 1.00 89.31 181 GLU A C 1
ATOM 1489 O O . GLU A 1 181 ? -9.226 -10.206 15.482 1.00 89.31 181 GLU A O 1
ATOM 1494 N N . THR A 1 182 ? -8.297 -9.845 17.461 1.00 87.50 182 THR A N 1
ATOM 1495 C CA . THR A 1 182 ? -7.181 -9.047 16.940 1.00 87.50 182 THR A CA 1
ATOM 1496 C C . THR A 1 182 ? -6.044 -9.935 16.425 1.00 87.50 182 THR A C 1
ATOM 1498 O O . THR A 1 182 ? -4.882 -9.752 16.765 1.00 87.50 182 THR A O 1
ATOM 1501 N N . ILE A 1 183 ? -6.376 -10.896 15.555 1.00 86.00 183 ILE A N 1
ATOM 1502 C CA . ILE A 1 183 ? -5.501 -12.003 15.121 1.00 86.00 183 ILE A CA 1
ATOM 1503 C C . ILE A 1 183 ? -4.116 -11.528 14.666 1.00 86.00 183 ILE A C 1
ATOM 1505 O O . ILE A 1 183 ? -3.102 -12.085 15.077 1.00 86.00 183 ILE A O 1
ATOM 1509 N N . ALA A 1 184 ? -4.074 -10.504 13.810 1.00 82.62 184 ALA A N 1
ATOM 1510 C CA . ALA A 1 184 ? -2.819 -9.975 13.282 1.00 82.62 184 ALA A CA 1
ATOM 1511 C C . ALA A 1 184 ? -1.974 -9.292 14.367 1.00 82.62 184 ALA A C 1
ATOM 1513 O O . ALA A 1 184 ? -0.749 -9.404 14.353 1.00 82.62 184 ALA A O 1
ATOM 1514 N N . TYR A 1 185 ? -2.629 -8.615 15.312 1.00 83.00 185 TYR A N 1
ATOM 1515 C CA . TYR A 1 185 ? -1.978 -7.931 16.423 1.00 83.00 185 TYR A CA 1
ATOM 1516 C C . TYR A 1 185 ? -1.385 -8.930 17.416 1.00 83.00 185 TYR A C 1
ATOM 1518 O O . TYR A 1 185 ? -0.317 -8.682 17.953 1.00 83.00 185 TYR A O 1
ATOM 1526 N N . ASP A 1 186 ? -2.027 -10.079 17.622 1.00 84.06 186 ASP A N 1
ATOM 1527 C CA . ASP A 1 186 ? -1.658 -11.023 18.684 1.00 84.06 186 ASP A CA 1
ATOM 1528 C C . ASP A 1 186 ? -0.859 -12.240 18.190 1.00 84.06 186 ASP A C 1
ATOM 1530 O O . ASP A 1 186 ? -0.698 -13.215 18.924 1.00 84.06 186 ASP A O 1
ATOM 1534 N N . LEU A 1 187 ? -0.325 -12.195 16.961 1.00 85.25 187 LEU A N 1
ATOM 1535 C CA . LEU A 1 187 ? 0.392 -13.330 16.371 1.00 85.25 187 LEU A CA 1
ATOM 1536 C C . LEU A 1 187 ? 1.667 -13.698 17.148 1.00 85.25 187 LEU A C 1
ATOM 1538 O O . LEU A 1 187 ? 1.924 -14.874 17.404 1.00 85.25 187 LEU A O 1
ATOM 1542 N N . THR A 1 188 ? 2.472 -12.700 17.517 1.00 85.38 188 THR A N 1
ATOM 1543 C CA . THR A 1 188 ? 3.604 -12.848 18.443 1.00 85.38 188 THR A CA 1
ATOM 1544 C C . THR A 1 188 ? 3.741 -11.586 19.302 1.00 85.38 188 THR A C 1
ATOM 1546 O O . THR A 1 188 ? 3.296 -10.515 18.874 1.00 85.38 188 THR A O 1
ATOM 1549 N N . PRO A 1 189 ? 4.384 -11.653 20.484 1.00 84.75 189 PRO A N 1
ATOM 1550 C CA . PRO A 1 189 ? 4.625 -10.470 21.317 1.00 84.75 189 PRO A CA 1
ATOM 1551 C C . PRO A 1 189 ? 5.368 -9.347 20.578 1.00 84.75 189 PRO A C 1
ATOM 1553 O O . PRO A 1 189 ? 5.092 -8.165 20.773 1.00 84.75 189 PRO A O 1
ATOM 1556 N N . GLU A 1 190 ? 6.299 -9.713 19.699 1.00 83.62 190 GLU A N 1
ATOM 1557 C CA . GLU A 1 190 ? 7.066 -8.794 18.860 1.00 83.62 190 GLU A CA 1
ATOM 1558 C C . GLU A 1 190 ? 6.171 -8.027 17.877 1.00 83.62 190 GLU A C 1
ATOM 1560 O O . GLU A 1 190 ? 6.292 -6.806 17.752 1.00 83.62 190 GLU A O 1
ATOM 1565 N N . ILE A 1 191 ? 5.257 -8.732 17.203 1.00 83.31 191 ILE A N 1
ATOM 1566 C CA . ILE A 1 191 ? 4.300 -8.147 16.254 1.00 83.31 191 ILE A CA 1
ATOM 1567 C C . ILE A 1 191 ? 3.281 -7.270 16.989 1.00 83.31 191 ILE A C 1
ATOM 1569 O O . ILE A 1 191 ? 3.007 -6.156 16.541 1.00 83.31 191 ILE A O 1
ATOM 1573 N N . HIS A 1 192 ? 2.793 -7.716 18.148 1.00 85.06 192 HIS A N 1
ATOM 1574 C CA . HIS A 1 192 ? 1.882 -6.947 18.998 1.00 85.06 192 HIS A CA 1
ATOM 1575 C C . HIS A 1 192 ? 2.480 -5.594 19.397 1.00 85.06 192 HIS A C 1
ATOM 1577 O O . HIS A 1 192 ? 1.876 -4.537 19.199 1.00 85.06 192 HIS A O 1
ATOM 1583 N N . ASN A 1 193 ? 3.716 -5.611 19.904 1.00 83.75 193 ASN A N 1
ATOM 1584 C CA . ASN A 1 193 ? 4.432 -4.398 20.290 1.00 83.75 193 ASN A CA 1
ATOM 1585 C C . ASN A 1 193 ? 4.685 -3.466 19.100 1.00 83.75 193 ASN A C 1
ATOM 1587 O O . ASN A 1 193 ? 4.639 -2.245 19.256 1.00 83.75 193 ASN A O 1
ATOM 1591 N N . TRP A 1 194 ? 4.942 -4.027 17.918 1.00 83.94 194 TRP A N 1
ATOM 1592 C CA . TRP A 1 194 ? 5.110 -3.251 16.695 1.00 83.94 194 TRP A CA 1
ATOM 1593 C C . TRP A 1 194 ? 3.808 -2.558 16.267 1.00 83.94 194 TRP A C 1
ATOM 1595 O O . TRP A 1 194 ? 3.819 -1.345 16.042 1.00 83.94 194 TRP A O 1
ATOM 1605 N N . PHE A 1 195 ? 2.682 -3.280 16.225 1.00 83.94 195 PHE A N 1
ATOM 1606 C CA . PHE A 1 195 ? 1.389 -2.695 15.863 1.00 83.94 195 PHE A CA 1
ATOM 1607 C C . PHE A 1 195 ? 0.969 -1.575 16.818 1.00 83.94 195 PHE A C 1
ATOM 1609 O O . PHE A 1 195 ? 0.612 -0.499 16.351 1.00 83.94 195 PHE A O 1
ATOM 1616 N N . ASN A 1 196 ? 1.110 -1.769 18.134 1.00 82.38 196 ASN A N 1
ATOM 1617 C CA . ASN A 1 196 ? 0.778 -0.748 19.141 1.00 82.38 196 ASN A CA 1
ATOM 1618 C C . ASN A 1 196 ? 1.537 0.580 18.974 1.00 82.38 196 ASN A C 1
ATOM 1620 O O . ASN A 1 196 ? 1.144 1.591 19.554 1.00 82.38 196 ASN A O 1
ATOM 1624 N N . ARG A 1 197 ? 2.645 0.589 18.226 1.00 78.75 197 ARG A N 1
ATOM 1625 C CA . ARG A 1 197 ? 3.420 1.803 17.940 1.00 78.75 197 ARG A CA 1
ATOM 1626 C C . ARG A 1 197 ? 3.021 2.462 16.633 1.00 78.75 197 ARG A C 1
ATOM 1628 O O . ARG A 1 197 ? 3.011 3.689 16.560 1.00 78.75 197 ARG A O 1
ATOM 1635 N N . ILE A 1 198 ? 2.785 1.655 15.602 1.00 78.44 198 ILE A N 1
ATOM 1636 C CA . ILE A 1 198 ? 2.631 2.145 14.231 1.00 78.44 198 ILE A CA 1
ATOM 1637 C C . ILE A 1 198 ? 1.175 2.380 13.834 1.00 78.44 198 ILE A C 1
ATOM 1639 O O . ILE A 1 198 ? 0.927 3.181 12.929 1.00 78.44 198 ILE A O 1
ATOM 1643 N N . ASP A 1 199 ? 0.242 1.679 14.474 1.00 81.75 199 ASP A N 1
ATOM 1644 C CA . ASP A 1 199 ? -1.187 1.768 14.211 1.00 81.75 199 ASP A CA 1
ATOM 1645 C C . ASP A 1 199 ? -1.829 2.753 15.204 1.00 81.75 199 ASP A C 1
ATOM 1647 O O . ASP A 1 199 ? -1.739 2.547 16.416 1.00 81.75 199 ASP A O 1
ATOM 1651 N N . PRO A 1 200 ? -2.461 3.842 14.731 1.00 79.12 200 PRO A N 1
ATOM 1652 C CA . PRO A 1 200 ? -3.228 4.731 15.599 1.00 79.12 200 PRO A CA 1
ATOM 1653 C C . PRO A 1 200 ? -4.554 4.109 16.073 1.00 79.12 200 PRO A C 1
ATOM 1655 O O . PRO A 1 200 ? -5.202 4.672 16.949 1.00 79.12 200 PRO A O 1
ATOM 1658 N N . PHE A 1 201 ? -4.956 2.947 15.538 1.00 83.62 201 PHE A N 1
ATOM 1659 C CA . PHE A 1 201 ? -6.193 2.202 15.828 1.00 83.62 201 PHE A CA 1
ATOM 1660 C C . PHE A 1 201 ? -7.499 2.914 15.459 1.00 83.62 201 PHE A C 1
ATOM 1662 O O . PHE A 1 201 ? -8.585 2.385 15.710 1.00 83.62 201 PHE A O 1
ATOM 1669 N N . THR A 1 202 ? -7.401 4.088 14.841 1.00 82.69 202 THR A N 1
ATOM 1670 C CA . THR A 1 202 ? -8.515 4.978 14.490 1.00 82.69 202 THR A CA 1
ATOM 1671 C C . THR A 1 202 ? -8.573 5.302 12.986 1.00 82.69 202 THR A C 1
ATOM 1673 O O . THR A 1 202 ? -9.513 5.937 12.513 1.00 82.69 202 THR A O 1
ATOM 1676 N N . ASN A 1 203 ? -7.642 4.748 12.198 1.00 84.25 203 ASN A N 1
ATOM 1677 C CA . ASN A 1 203 ? -7.561 4.903 10.739 1.00 84.25 203 ASN A CA 1
ATOM 1678 C C . ASN A 1 203 ? -8.187 3.722 9.971 1.00 84.25 203 ASN A C 1
ATOM 1680 O O . ASN A 1 203 ? -7.677 3.296 8.934 1.00 84.25 203 ASN A O 1
ATOM 1684 N N . GLY A 1 204 ? -9.289 3.165 10.480 1.00 84.69 204 GLY A N 1
ATOM 1685 C CA . GLY A 1 204 ? -9.970 2.004 9.899 1.00 84.69 204 GLY A CA 1
ATOM 1686 C C . GLY A 1 204 ? -10.612 2.266 8.531 1.00 84.69 204 GLY A C 1
ATOM 1687 O O . GLY A 1 204 ? -10.818 1.328 7.765 1.00 84.69 204 GLY A O 1
ATOM 1688 N N . MET A 1 205 ? -10.885 3.530 8.183 1.00 88.88 205 MET A N 1
ATOM 1689 C CA . MET A 1 205 ? -11.492 3.910 6.905 1.00 88.88 205 MET A CA 1
ATOM 1690 C C . MET A 1 205 ? -10.905 5.225 6.360 1.00 88.88 205 MET A C 1
ATOM 1692 O O . MET A 1 205 ? -10.770 6.183 7.119 1.00 88.88 205 MET A O 1
ATOM 1696 N N . PRO A 1 206 ? -10.605 5.323 5.049 1.00 90.88 206 PRO A N 1
ATOM 1697 C CA . PRO A 1 206 ? -10.608 4.249 4.053 1.00 90.88 206 PRO A CA 1
ATOM 1698 C C . PRO A 1 206 ? -9.413 3.295 4.223 1.00 90.88 206 PRO A C 1
ATOM 1700 O O . PRO A 1 206 ? -8.345 3.692 4.686 1.00 90.88 206 PRO A O 1
ATOM 1703 N N . SER A 1 207 ? -9.563 2.039 3.792 1.00 90.38 207 SER A N 1
ATOM 1704 C CA . SER A 1 207 ? -8.466 1.062 3.818 1.00 90.38 207 SER A CA 1
ATOM 1705 C C . SER A 1 207 ? -7.419 1.372 2.745 1.00 90.38 207 SER A C 1
ATOM 1707 O O . SER A 1 207 ? -7.650 1.156 1.552 1.00 90.38 207 SER A O 1
ATOM 1709 N N . LEU A 1 208 ? -6.229 1.829 3.153 1.00 90.25 208 LEU A N 1
ATOM 1710 C CA . LEU A 1 208 ? -5.096 2.004 2.233 1.00 90.25 208 LEU A CA 1
ATOM 1711 C C . LEU A 1 208 ? -4.555 0.674 1.701 1.00 90.25 208 LEU A C 1
ATOM 1713 O O . LEU A 1 208 ? -4.056 0.640 0.578 1.00 90.25 208 LEU A O 1
ATOM 1717 N N . HIS A 1 209 ? -4.710 -0.421 2.451 1.00 89.50 209 HIS A N 1
ATOM 1718 C CA . HIS A 1 209 ? -4.275 -1.757 2.032 1.00 89.50 209 HIS A CA 1
ATOM 1719 C C . HIS A 1 209 ? -5.028 -2.264 0.792 1.00 89.50 209 HIS A C 1
ATOM 1721 O O . HIS A 1 209 ? -4.496 -3.083 0.048 1.00 89.50 209 HIS A O 1
ATOM 1727 N N . ILE A 1 210 ? -6.226 -1.730 0.529 1.00 89.88 210 ILE A N 1
ATOM 1728 C CA . ILE A 1 210 ? -7.006 -1.995 -0.687 1.00 89.88 210 ILE A CA 1
ATOM 1729 C C . ILE A 1 210 ? -6.934 -0.802 -1.645 1.00 89.88 210 ILE A C 1
ATOM 1731 O O . ILE A 1 210 ? -6.636 -0.969 -2.829 1.00 89.88 210 ILE A O 1
ATOM 1735 N N . GLY A 1 211 ? -7.175 0.410 -1.139 1.00 92.88 211 GLY A N 1
ATOM 1736 C CA . GLY A 1 211 ? -7.290 1.620 -1.951 1.00 92.88 211 GLY A CA 1
ATOM 1737 C C . GLY A 1 211 ? -6.014 1.966 -2.715 1.00 92.88 211 GLY A C 1
ATOM 1738 O O . GLY A 1 211 ? -6.087 2.337 -3.887 1.00 92.88 211 GLY A O 1
ATOM 1739 N N . LEU A 1 212 ? -4.840 1.796 -2.096 1.00 94.12 212 LEU A N 1
ATOM 1740 C CA . LEU A 1 212 ? -3.565 2.118 -2.735 1.00 94.12 212 LEU A CA 1
ATOM 1741 C C . LEU A 1 212 ? -3.216 1.120 -3.856 1.00 94.12 212 LEU A C 1
ATOM 1743 O O . LEU A 1 212 ? -3.030 1.576 -4.990 1.00 94.12 212 LEU A O 1
ATOM 1747 N N . PRO A 1 213 ? -3.202 -0.213 -3.633 1.00 94.88 213 PRO A N 1
ATOM 1748 C CA . PRO A 1 213 ? -2.988 -1.173 -4.716 1.00 94.88 213 PRO A CA 1
ATOM 1749 C C . PRO A 1 213 ? -4.043 -1.070 -5.818 1.00 94.88 213 PRO A C 1
ATOM 1751 O O . PRO A 1 213 ? -3.697 -1.185 -6.992 1.00 94.88 213 PRO A O 1
ATOM 1754 N N . PHE A 1 214 ? -5.306 -0.800 -5.471 1.00 95.81 214 PHE A N 1
ATOM 1755 C CA . PHE A 1 214 ? -6.370 -0.610 -6.456 1.00 95.81 214 PHE A CA 1
ATOM 1756 C C . PHE A 1 214 ? -6.137 0.617 -7.338 1.00 95.81 214 PHE A C 1
ATOM 1758 O O . PHE A 1 214 ? -6.231 0.514 -8.559 1.00 95.81 214 PHE A O 1
ATOM 1765 N N . ALA A 1 215 ? -5.784 1.765 -6.756 1.00 96.94 215 ALA A N 1
ATOM 1766 C CA . ALA A 1 215 ? -5.486 2.969 -7.527 1.00 96.94 215 ALA A CA 1
ATOM 1767 C C . ALA A 1 215 ? -4.274 2.773 -8.448 1.00 96.94 215 ALA A C 1
ATOM 1769 O O . ALA A 1 215 ? -4.304 3.182 -9.607 1.00 96.94 215 ALA A O 1
ATOM 1770 N N . ILE A 1 216 ? -3.228 2.101 -7.959 1.00 96.81 216 ILE A N 1
ATOM 1771 C CA . ILE A 1 216 ? -2.059 1.742 -8.769 1.00 96.81 216 ILE A CA 1
ATOM 1772 C C . ILE A 1 216 ? -2.473 0.828 -9.921 1.00 96.81 216 ILE A C 1
ATOM 1774 O O . ILE A 1 216 ? -2.124 1.091 -11.075 1.00 96.81 216 ILE A O 1
ATOM 1778 N N . TRP A 1 217 ? -3.226 -0.233 -9.621 1.00 97.25 217 TRP A N 1
ATOM 1779 C CA . TRP A 1 217 ? -3.725 -1.158 -10.627 1.00 97.25 217 TRP A CA 1
ATOM 1780 C C . TRP A 1 217 ? -4.554 -0.428 -11.680 1.00 97.25 217 TRP A C 1
ATOM 1782 O O . TRP A 1 217 ? -4.315 -0.630 -12.865 1.00 97.25 217 TRP A O 1
ATOM 1792 N N . LEU A 1 218 ? -5.473 0.451 -11.273 1.00 97.31 218 LEU A N 1
ATOM 1793 C CA . LEU A 1 218 ? -6.320 1.224 -12.177 1.00 97.31 218 LEU A CA 1
ATOM 1794 C C . LEU A 1 218 ? -5.481 2.136 -13.078 1.00 97.31 218 LEU A C 1
ATOM 1796 O O . LEU A 1 218 ? -5.712 2.198 -14.286 1.00 97.31 218 LEU A O 1
ATOM 1800 N N . THR A 1 219 ? -4.470 2.794 -12.513 1.00 97.25 219 THR A N 1
ATOM 1801 C CA . THR A 1 219 ? -3.520 3.619 -13.263 1.00 97.25 219 THR A CA 1
ATOM 1802 C C . THR A 1 219 ? -2.768 2.794 -14.296 1.00 97.25 219 THR A C 1
ATOM 1804 O O . THR A 1 219 ? -2.762 3.144 -15.476 1.00 97.25 219 THR A O 1
ATOM 1807 N N . MET A 1 220 ? -2.195 1.658 -13.905 1.00 96.06 220 MET A N 1
ATOM 1808 C CA . MET A 1 220 ? -1.526 0.768 -14.852 1.00 96.06 220 MET A CA 1
ATOM 1809 C C . MET A 1 220 ? -2.513 0.199 -15.874 1.00 96.06 220 MET A C 1
ATOM 1811 O O . MET A 1 220 ? -2.201 0.109 -17.055 1.00 96.06 220 MET A O 1
ATOM 1815 N N . HIS A 1 221 ? -3.728 -0.162 -15.469 1.00 96.31 221 HIS A N 1
ATOM 1816 C CA . HIS A 1 221 ? -4.760 -0.672 -16.365 1.00 96.31 221 HIS A CA 1
ATOM 1817 C C . HIS A 1 221 ? -5.089 0.341 -17.464 1.00 96.31 221 HIS A C 1
ATOM 1819 O O . HIS A 1 221 ? -5.098 0.000 -18.646 1.00 96.31 221 HIS A O 1
ATOM 1825 N N . ARG A 1 222 ? -5.278 1.604 -17.074 1.00 96.88 222 ARG A N 1
ATOM 1826 C CA . ARG A 1 222 ? -5.668 2.695 -17.966 1.00 96.88 222 ARG A CA 1
ATOM 1827 C C . ARG A 1 222 ? -4.574 3.118 -18.945 1.00 96.88 222 ARG A C 1
ATOM 1829 O O . ARG A 1 222 ? -4.909 3.648 -20.004 1.00 96.88 222 ARG A O 1
ATOM 1836 N N . TRP A 1 223 ? -3.308 2.959 -18.569 1.00 95.81 223 TRP A N 1
ATOM 1837 C CA . TRP A 1 223 ? -2.186 3.620 -19.240 1.00 95.81 223 TRP A CA 1
ATOM 1838 C C . TRP A 1 223 ? -1.108 2.679 -19.799 1.00 95.81 223 TRP A C 1
ATOM 1840 O O . TRP A 1 223 ? -0.223 3.147 -20.512 1.00 95.81 223 TRP A O 1
ATOM 1850 N N . ASP A 1 224 ? -1.163 1.381 -19.497 1.00 94.31 224 ASP A N 1
ATOM 1851 C CA . ASP A 1 224 ? -0.299 0.339 -20.076 1.00 94.31 224 ASP A CA 1
ATOM 1852 C C . ASP A 1 224 ? -0.876 -0.141 -21.422 1.00 94.31 224 ASP A C 1
ATOM 1854 O O . ASP A 1 224 ? -1.459 -1.225 -21.522 1.00 94.31 224 ASP A O 1
ATOM 1858 N N . GLU A 1 225 ? -0.779 0.720 -22.441 1.00 90.38 225 GLU A N 1
ATOM 1859 C CA . GLU A 1 225 ? -1.355 0.505 -23.781 1.00 90.38 225 GLU A CA 1
ATOM 1860 C C . GLU A 1 225 ? -0.661 -0.623 -24.558 1.00 90.38 225 GLU A C 1
ATOM 1862 O O . GLU A 1 225 ? -1.308 -1.341 -25.317 1.00 90.38 225 GLU A O 1
ATOM 1867 N N . ASP A 1 226 ? 0.641 -0.820 -24.342 1.00 91.19 226 ASP A N 1
ATOM 1868 C CA . ASP A 1 226 ? 1.435 -1.873 -24.983 1.00 91.19 226 ASP A CA 1
ATOM 1869 C C . ASP A 1 226 ? 1.508 -3.170 -24.158 1.00 91.19 226 ASP A C 1
ATOM 1871 O O . ASP A 1 226 ? 2.147 -4.142 -24.565 1.00 91.19 226 ASP A O 1
ATOM 1875 N N . GLY A 1 227 ? 0.832 -3.211 -23.005 1.00 92.50 227 GLY A N 1
ATOM 1876 C CA . GLY A 1 227 ? 0.716 -4.401 -22.168 1.00 92.50 227 GLY A CA 1
ATOM 1877 C C . GLY A 1 227 ? 2.029 -4.851 -21.526 1.00 92.50 227 GLY A C 1
ATOM 1878 O O . GLY A 1 227 ? 2.138 -6.012 -21.105 1.00 92.50 227 GLY A O 1
ATOM 1879 N N . ARG A 1 228 ? 3.040 -3.977 -21.436 1.00 93.44 228 ARG A N 1
ATOM 1880 C CA . ARG A 1 228 ? 4.348 -4.312 -20.849 1.00 93.44 228 ARG A CA 1
ATOM 1881 C C . ARG A 1 228 ? 4.235 -4.695 -19.371 1.00 93.44 228 ARG A C 1
ATOM 1883 O O . ARG A 1 228 ? 5.040 -5.496 -18.893 1.00 93.44 228 ARG A O 1
ATOM 1890 N N . TRP A 1 229 ? 3.215 -4.186 -18.675 1.00 96.06 229 TRP A N 1
ATOM 1891 C CA . TRP A 1 229 ? 2.954 -4.427 -17.253 1.00 96.06 229 TRP A CA 1
ATOM 1892 C C . TRP A 1 229 ? 1.870 -5.481 -16.998 1.00 96.06 229 TRP A C 1
ATOM 1894 O O . TRP A 1 229 ? 1.518 -5.715 -15.845 1.00 96.06 229 TRP A O 1
ATOM 1904 N N . ASN A 1 230 ? 1.374 -6.186 -18.024 1.00 95.25 230 ASN A N 1
ATOM 1905 C CA . ASN A 1 230 ? 0.311 -7.202 -17.915 1.00 95.25 230 ASN A CA 1
ATOM 1906 C C . ASN A 1 230 ? 0.481 -8.185 -16.749 1.00 95.25 230 ASN A C 1
ATOM 1908 O O . ASN A 1 230 ? -0.450 -8.401 -15.976 1.00 95.25 230 ASN A O 1
ATOM 1912 N N . ARG A 1 231 ? 1.681 -8.761 -16.601 1.00 96.00 231 ARG A N 1
ATOM 1913 C CA . ARG A 1 231 ? 1.974 -9.730 -15.532 1.00 96.00 231 ARG A CA 1
ATOM 1914 C C . ARG A 1 231 ? 1.848 -9.103 -14.147 1.00 96.00 231 ARG A C 1
ATOM 1916 O O . ARG A 1 231 ? 1.294 -9.719 -13.243 1.00 96.00 231 ARG A O 1
ATOM 1923 N N . PHE A 1 232 ? 2.333 -7.874 -14.001 1.00 96.69 232 PHE A N 1
ATOM 1924 C CA . PHE A 1 232 ? 2.266 -7.150 -12.740 1.00 96.69 232 PHE A CA 1
ATOM 1925 C C . PHE A 1 232 ? 0.843 -6.670 -12.434 1.00 96.69 232 PHE A C 1
ATOM 1927 O O . PHE A 1 232 ? 0.375 -6.831 -11.313 1.00 96.69 232 PHE A O 1
ATOM 1934 N N . ARG A 1 233 ? 0.097 -6.192 -13.441 1.00 96.06 233 ARG A N 1
ATOM 1935 C CA . ARG A 1 233 ? -1.330 -5.853 -13.304 1.00 96.06 233 ARG A CA 1
ATOM 1936 C C . ARG A 1 233 ? -2.149 -7.048 -12.823 1.00 96.06 233 ARG A C 1
ATOM 1938 O O . ARG A 1 233 ? -2.975 -6.897 -11.931 1.00 96.06 233 ARG A O 1
ATOM 1945 N N . PHE A 1 234 ? -1.904 -8.231 -13.385 1.00 95.69 234 PHE A N 1
ATOM 1946 C CA . PHE A 1 234 ? -2.574 -9.457 -12.957 1.00 95.69 234 PHE A CA 1
ATOM 1947 C C . PHE A 1 234 ? -2.211 -9.842 -11.517 1.00 95.69 234 PHE A C 1
ATOM 1949 O O . PHE A 1 234 ? -3.094 -10.174 -10.730 1.00 95.69 234 PHE A O 1
ATOM 1956 N N . PHE A 1 235 ? -0.933 -9.720 -11.145 1.00 95.81 235 PHE A N 1
ATOM 1957 C CA . PHE A 1 235 ? -0.500 -9.890 -9.758 1.00 95.81 235 PHE A CA 1
ATOM 1958 C C . PHE A 1 235 ? -1.214 -8.921 -8.807 1.00 95.81 235 PHE A C 1
ATOM 1960 O O . PHE A 1 235 ? -1.691 -9.363 -7.768 1.00 95.81 235 PHE A O 1
ATOM 1967 N N . LEU A 1 236 ? -1.354 -7.639 -9.167 1.00 95.56 236 LEU A N 1
ATOM 1968 C CA . LEU A 1 236 ? -2.072 -6.662 -8.343 1.00 95.56 236 LEU A CA 1
ATOM 1969 C C . LEU A 1 236 ? -3.553 -7.024 -8.169 1.00 95.56 236 LEU A C 1
ATOM 1971 O O . LEU A 1 236 ? -4.072 -6.869 -7.071 1.00 95.56 236 LEU A O 1
ATOM 1975 N N . ILE A 1 237 ? -4.227 -7.555 -9.197 1.00 94.62 237 ILE A N 1
ATOM 1976 C CA . ILE A 1 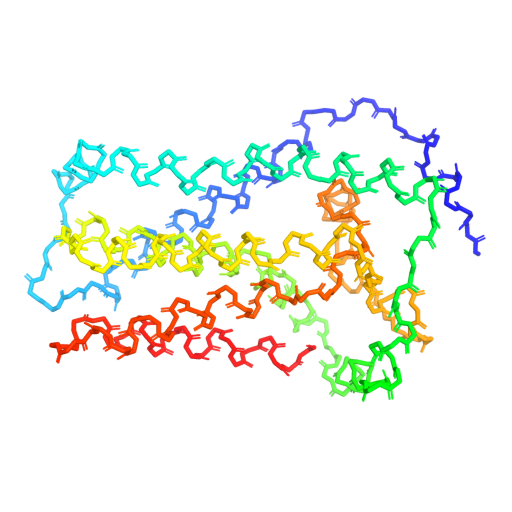237 ? -5.614 -8.043 -9.060 1.00 94.62 237 ILE A CA 1
ATOM 1977 C C . ILE A 1 237 ? -5.685 -9.175 -8.037 1.00 94.62 237 ILE A C 1
ATOM 1979 O O . ILE A 1 237 ? -6.530 -9.135 -7.148 1.00 94.62 237 ILE A O 1
ATOM 1983 N N . ILE A 1 238 ? -4.795 -10.169 -8.138 1.00 92.75 238 ILE A N 1
ATOM 1984 C CA . ILE A 1 238 ? -4.739 -11.271 -7.165 1.00 92.75 238 ILE A CA 1
ATOM 1985 C C . ILE A 1 238 ? -4.445 -10.721 -5.767 1.00 92.75 238 ILE A C 1
ATOM 1987 O O . ILE A 1 238 ? -5.105 -11.107 -4.805 1.00 92.75 238 ILE A O 1
ATOM 1991 N N . PHE A 1 239 ? -3.491 -9.794 -5.663 1.00 92.44 239 PHE A N 1
ATOM 1992 C CA . PHE A 1 239 ? -3.127 -9.145 -4.411 1.00 92.44 239 PHE A CA 1
ATOM 1993 C C . PHE A 1 239 ? -4.318 -8.423 -3.779 1.00 92.44 239 PHE A C 1
ATOM 1995 O O . PHE A 1 239 ? -4.519 -8.568 -2.587 1.00 92.44 239 PHE A O 1
ATOM 2002 N N . ILE A 1 240 ? -5.117 -7.682 -4.550 1.00 91.56 240 ILE A N 1
ATOM 2003 C CA . ILE A 1 240 ? -6.313 -6.975 -4.059 1.00 91.56 240 ILE A CA 1
ATOM 2004 C C . ILE A 1 240 ? -7.432 -7.957 -3.703 1.00 91.56 240 ILE A C 1
ATOM 2006 O O . ILE A 1 240 ? -8.177 -7.722 -2.757 1.00 91.56 240 ILE A O 1
ATOM 2010 N N . ALA A 1 241 ? -7.552 -9.060 -4.443 1.00 86.62 241 ALA A N 1
ATOM 2011 C CA . ALA A 1 241 ? -8.574 -10.065 -4.193 1.00 86.62 241 ALA A CA 1
ATOM 2012 C C . ALA A 1 241 ? -8.347 -10.800 -2.869 1.00 86.62 241 ALA A C 1
ATOM 2014 O O . ALA A 1 241 ? -9.314 -11.090 -2.188 1.00 86.62 241 ALA A O 1
ATOM 2015 N N . LEU A 1 242 ? -7.100 -11.087 -2.488 1.00 79.94 242 LEU A N 1
ATOM 2016 C CA . LEU A 1 242 ? -6.772 -11.848 -1.275 1.00 79.94 242 LEU A CA 1
ATOM 2017 C C . LEU A 1 242 ? -7.281 -11.222 0.047 1.00 79.94 242 LEU A C 1
ATOM 2019 O O . LEU A 1 242 ? -7.885 -11.952 0.829 1.00 79.94 242 LEU A O 1
ATOM 2023 N N . PRO A 1 243 ? -7.095 -9.916 0.320 1.00 69.06 243 PRO A N 1
ATOM 2024 C CA . PRO A 1 243 ? -7.596 -9.274 1.527 1.00 69.06 243 PRO A CA 1
ATOM 2025 C C . PRO A 1 243 ? -9.083 -8.910 1.455 1.00 69.06 243 PRO A C 1
ATOM 2027 O O . PRO A 1 243 ? -9.651 -8.662 2.502 1.00 69.06 243 PRO A O 1
ATOM 2030 N N . LEU A 1 244 ? -9.749 -8.941 0.286 1.00 54.84 244 LEU A N 1
ATOM 2031 C CA . LEU A 1 244 ? -11.222 -8.820 0.215 1.00 54.84 244 LEU A CA 1
ATOM 2032 C C . LEU A 1 244 ? -11.953 -9.979 0.918 1.00 54.84 244 LEU A C 1
ATOM 2034 O O . LEU A 1 244 ? -13.163 -9.919 1.116 1.00 54.84 244 LEU A O 1
ATOM 2038 N N . TRP A 1 245 ? -11.221 -11.031 1.287 1.00 42.25 245 TRP A N 1
ATOM 2039 C CA . TRP A 1 245 ? -11.708 -12.157 2.074 1.00 42.25 245 TRP A CA 1
ATOM 2040 C C . TRP A 1 245 ? -11.372 -12.020 3.571 1.00 42.25 245 TRP A C 1
ATOM 2042 O O . TRP A 1 245 ? -11.316 -13.042 4.253 1.00 42.25 245 TRP A O 1
ATOM 2052 N N . ARG A 1 246 ? -11.116 -10.805 4.084 1.00 43.66 246 ARG A N 1
ATOM 2053 C CA . ARG A 1 246 ? -11.021 -10.474 5.519 1.00 43.66 246 ARG A CA 1
ATOM 2054 C C . ARG A 1 246 ? -11.604 -9.101 5.834 1.00 43.66 246 ARG A C 1
ATOM 2056 O O . ARG A 1 246 ? -11.381 -8.170 5.034 1.00 43.66 246 ARG A O 1
#